Protein AF-A0A6P4Y0E8-F1 (afdb_monomer_lite)

InterPro domains:
  IPR013986 DExx box DNA helicase domain superfamily [G3DSA:1.10.10.160] (132-212)
  IPR027417 P-loop containing nucleoside triphosphate hydrolase [G3DSA:3.40.50.300] (123-265)
  IPR038932 PCNA-interacting partner [PTHR32121] (82-275)
  IPR060205 PCNA-interacting partner, N-terminal domain [PF28331] (128-221)

Organism: Branchiostoma belcheri (NCBI:txid7741)

pLDDT: mean 74.12, std 22.25, range [25.42, 97.75]

Radius of gyration: 28.61 Å; chains: 1; bounding box: 93×63×89 Å

Sequence (319 aa):
MSGNETTNESVVPAPDWSGGRFGVKFKLRSKFTAREQLLSLPRTHDYMAGKNMAGGVLYLENVDPENCSVFVNAVAKQLASHNTQDQHQLHVIGNPVQYASTSVSLSHPVLSLTDVYLGWYRSLGLRRNTRETVLTPDDQLVALQLCMAELNSQKIGSFEAQASDVLEVVSHLTQDKLGCLATTGGHAPRDDYQPIREAYDKFLEHCNVSDIADVFLRVREKFQADPATAERCRNNSRYIVLELPQTQIETEMLKLLVGDKSTTVVTMETSLDMSFSQSVEPADVRLTNQETDLTELLERGRPHSTSGLPGSSATEVSL

Structure (mmCIF, N/CA/C/O backbone):
data_AF-A0A6P4Y0E8-F1
#
_entry.id   AF-A0A6P4Y0E8-F1
#
loop_
_atom_site.group_PDB
_atom_site.id
_atom_site.type_symbol
_atom_site.label_atom_id
_atom_site.label_alt_id
_atom_site.label_comp_id
_atom_site.label_asym_id
_atom_site.label_entity_id
_atom_site.label_seq_id
_atom_site.pdbx_PDB_ins_code
_atom_site.Cartn_x
_atom_site.Cartn_y
_atom_site.Cartn_z
_atom_site.occupancy
_atom_site.B_iso_or_equiv
_atom_site.auth_seq_id
_atom_site.auth_comp_id
_atom_site.auth_asym_id
_atom_site.auth_atom_id
_atom_site.pdbx_PDB_model_num
ATOM 1 N N . MET A 1 1 ? -53.929 41.723 -10.319 1.00 44.09 1 MET A N 1
ATOM 2 C CA . MET A 1 1 ? -52.685 42.517 -10.315 1.00 44.09 1 MET A CA 1
ATOM 3 C C . MET A 1 1 ? -51.704 41.777 -11.200 1.00 44.09 1 MET A C 1
ATOM 5 O O . MET A 1 1 ? -51.374 40.640 -10.903 1.00 44.09 1 MET A O 1
ATOM 9 N N . SER A 1 2 ? -51.419 42.366 -12.358 1.00 36.28 2 SER A N 1
ATOM 10 C CA . SER A 1 2 ? -50.587 41.826 -13.434 1.00 36.28 2 SER A CA 1
ATOM 11 C C . SER A 1 2 ? -49.148 42.275 -13.199 1.00 36.28 2 SER A C 1
ATOM 13 O O . SER A 1 2 ? -48.927 43.477 -13.078 1.00 36.28 2 SER A O 1
ATOM 15 N N . GLY A 1 3 ? -48.201 41.342 -13.131 1.00 39.47 3 GLY A N 1
ATOM 16 C CA . GLY A 1 3 ? -46.769 41.625 -13.041 1.00 39.47 3 GLY A CA 1
ATOM 17 C C . GLY A 1 3 ? -46.045 40.935 -14.189 1.00 39.47 3 GLY A C 1
ATOM 18 O O . GLY A 1 3 ? -45.919 39.717 -14.182 1.00 39.47 3 GLY A O 1
ATOM 19 N N . ASN A 1 4 ? -45.634 41.724 -15.182 1.00 39.12 4 ASN A N 1
ATOM 20 C CA . ASN A 1 4 ? -44.720 41.318 -16.245 1.00 39.12 4 ASN A CA 1
ATOM 21 C C . ASN A 1 4 ? -43.289 41.537 -15.749 1.00 39.12 4 ASN A C 1
ATOM 23 O O . ASN A 1 4 ? -42.948 42.669 -15.410 1.00 39.12 4 ASN A O 1
ATOM 27 N N . GLU A 1 5 ? -42.448 40.508 -15.796 1.00 47.16 5 GLU A N 1
ATOM 28 C CA . GLU A 1 5 ? -40.994 40.665 -15.755 1.00 47.16 5 GLU A CA 1
ATOM 29 C C . GLU A 1 5 ? -40.389 40.063 -17.024 1.00 47.16 5 GLU A C 1
ATOM 31 O O . GLU A 1 5 ? -40.513 38.876 -17.319 1.00 47.16 5 GLU A O 1
ATOM 36 N N . THR A 1 6 ? -39.789 40.948 -17.812 1.00 40.56 6 THR A N 1
ATOM 37 C CA . THR A 1 6 ? -39.012 40.693 -19.024 1.00 40.56 6 THR A CA 1
ATOM 38 C C . THR A 1 6 ? -37.570 40.359 -18.653 1.00 40.56 6 THR A C 1
ATOM 40 O O . THR A 1 6 ? -36.897 41.184 -18.034 1.00 40.56 6 THR A O 1
ATOM 43 N N . THR A 1 7 ? -37.065 39.202 -19.079 1.00 49.12 7 THR A N 1
ATOM 44 C CA . THR A 1 7 ? -35.637 38.861 -19.037 1.00 49.12 7 THR A CA 1
ATOM 45 C C . THR A 1 7 ? -34.989 39.148 -20.394 1.00 49.12 7 THR A C 1
ATOM 47 O O . THR A 1 7 ? -35.439 38.673 -21.432 1.00 49.12 7 THR A O 1
ATOM 50 N N . ASN A 1 8 ? -33.941 39.974 -20.375 1.00 41.62 8 ASN A N 1
ATOM 51 C CA . ASN A 1 8 ? -33.115 40.318 -21.532 1.00 41.62 8 ASN A CA 1
ATOM 52 C C . ASN A 1 8 ? -32.058 39.228 -21.776 1.00 41.62 8 ASN A C 1
ATOM 54 O O . ASN A 1 8 ? -31.254 38.946 -20.889 1.00 41.62 8 ASN A O 1
ATOM 58 N N . GLU A 1 9 ? -32.017 38.679 -22.991 1.00 36.47 9 GLU A N 1
ATOM 59 C CA . GLU A 1 9 ? -30.880 37.916 -23.518 1.00 36.47 9 GLU A CA 1
ATOM 60 C C . GLU A 1 9 ? -29.790 38.881 -24.010 1.00 36.47 9 GLU A C 1
ATOM 62 O O . GLU A 1 9 ? -30.047 39.748 -24.847 1.00 36.47 9 GLU A O 1
ATOM 67 N N . SER A 1 10 ? -28.558 38.726 -23.517 1.00 38.06 10 SER A N 1
ATOM 68 C CA . SER A 1 10 ? -27.369 39.361 -24.088 1.00 38.06 10 SER A CA 1
ATOM 69 C C . SER A 1 10 ? -26.494 38.305 -24.767 1.00 38.06 10 SER A C 1
ATOM 71 O O . SER A 1 10 ? -25.873 37.454 -24.136 1.00 38.06 10 SER A O 1
ATOM 73 N N . VAL A 1 11 ? -26.459 38.363 -26.097 1.00 41.34 11 VAL A N 1
ATOM 74 C CA . VAL A 1 11 ? -25.560 37.573 -26.944 1.00 41.34 11 VAL A CA 1
ATOM 75 C C . VAL A 1 11 ? -24.232 38.323 -27.054 1.00 41.34 11 VAL A C 1
ATOM 77 O O . VAL A 1 11 ? -24.191 39.451 -27.543 1.00 41.34 11 VAL A O 1
ATOM 80 N N . VAL A 1 12 ? -23.144 37.702 -26.599 1.00 40.19 12 VAL A N 1
ATOM 81 C CA . VAL A 1 12 ? -21.772 38.214 -26.746 1.00 40.19 12 VAL A CA 1
ATOM 82 C C . VAL A 1 12 ? -21.134 37.566 -27.984 1.00 40.19 12 VAL A C 1
ATOM 84 O O . VAL A 1 12 ? -21.117 36.337 -28.062 1.00 40.19 12 VAL A O 1
ATOM 87 N N . PRO A 1 13 ? -20.603 38.332 -28.957 1.00 41.62 13 PRO A N 1
ATOM 88 C CA . PRO A 1 13 ? -19.905 37.762 -30.105 1.00 41.62 13 PRO A CA 1
ATOM 89 C C . PRO A 1 13 ? -18.440 37.427 -29.774 1.00 41.62 13 PRO A C 1
ATOM 91 O O . PRO A 1 13 ? -17.785 38.114 -28.990 1.00 41.62 13 PRO A O 1
ATOM 94 N N . ALA A 1 14 ? -17.923 36.366 -30.398 1.00 36.69 14 ALA A N 1
ATOM 95 C CA . ALA A 1 14 ? -16.536 35.919 -30.275 1.00 36.69 14 ALA A CA 1
ATOM 96 C C . ALA A 1 14 ? -15.554 36.839 -31.038 1.00 36.69 14 ALA A C 1
ATOM 98 O O . ALA A 1 14 ? -15.914 37.355 -32.099 1.00 36.69 14 ALA A O 1
ATOM 99 N N . PRO A 1 15 ? -14.311 37.027 -30.551 1.00 35.75 15 PRO A N 1
ATOM 100 C CA . PRO A 1 15 ? -13.316 37.850 -31.230 1.00 35.75 15 PRO A CA 1
ATOM 101 C C . PRO A 1 15 ? -12.586 37.108 -32.363 1.00 35.75 15 PRO A C 1
ATOM 103 O O . PRO A 1 15 ? -12.084 35.996 -32.198 1.00 35.75 15 PRO A O 1
ATOM 106 N N . ASP A 1 16 ? -12.515 37.797 -33.501 1.00 34.94 16 ASP A N 1
ATOM 107 C CA . ASP A 1 16 ? -11.725 37.517 -34.702 1.00 34.94 16 ASP A CA 1
ATOM 108 C C . ASP A 1 16 ? -10.223 37.702 -34.417 1.00 34.94 16 ASP A C 1
ATOM 110 O O . ASP A 1 16 ? -9.793 38.763 -33.961 1.00 34.94 16 ASP A O 1
ATOM 114 N N . TRP A 1 17 ? -9.425 36.667 -34.691 1.00 37.88 17 TRP A N 1
ATOM 115 C CA . TRP A 1 17 ? -7.963 36.722 -34.653 1.00 37.88 17 TRP A CA 1
ATOM 116 C C . TRP A 1 17 ? -7.408 36.515 -36.058 1.00 37.88 17 TRP A C 1
ATOM 118 O O . TRP A 1 17 ? -6.886 35.452 -36.403 1.00 37.88 17 TRP A O 1
ATOM 128 N N . SER A 1 18 ? -7.492 37.561 -36.872 1.00 33.53 18 SER A N 1
ATOM 129 C CA . SER A 1 18 ? -6.775 37.661 -38.134 1.00 33.53 18 SER A CA 1
ATOM 130 C C . SER A 1 18 ? -5.835 38.875 -38.135 1.00 33.53 18 SER A C 1
ATOM 132 O O . SER A 1 18 ? -6.243 40.024 -38.029 1.00 33.53 18 SER A O 1
ATOM 134 N N . GLY A 1 19 ? -4.536 38.601 -38.302 1.00 31.47 19 GLY A N 1
ATOM 135 C CA . GLY A 1 19 ? -3.567 39.565 -38.834 1.00 31.47 19 GLY A CA 1
ATOM 136 C C . GLY A 1 19 ? -2.674 40.290 -37.821 1.00 31.47 19 GLY A C 1
ATOM 137 O O . GLY A 1 19 ? -3.094 41.195 -37.115 1.00 31.47 19 GLY A O 1
ATOM 138 N N . GLY A 1 20 ? -1.374 39.977 -37.852 1.00 30.23 20 GLY A N 1
ATOM 139 C CA . GLY A 1 20 ? -0.361 40.762 -37.145 1.00 30.23 20 GLY A CA 1
ATOM 140 C C . GLY A 1 20 ? 1.065 40.281 -37.391 1.00 30.23 20 GLY A C 1
ATOM 141 O O . GLY A 1 20 ? 1.699 39.727 -36.502 1.00 30.23 20 GLY A O 1
ATOM 142 N N . ARG A 1 21 ? 1.585 40.479 -38.610 1.00 35.56 21 ARG A N 1
ATOM 143 C CA . ARG A 1 21 ? 3.022 40.341 -38.900 1.00 35.56 21 ARG A CA 1
ATOM 144 C C . ARG A 1 21 ? 3.784 41.480 -38.221 1.00 35.56 21 ARG A C 1
ATOM 146 O O . ARG A 1 21 ? 3.634 42.623 -38.635 1.00 35.56 21 ARG A O 1
ATOM 153 N N . PHE A 1 22 ? 4.690 41.157 -37.304 1.00 30.83 22 PHE A N 1
ATOM 154 C CA . PHE A 1 22 ? 5.814 42.027 -36.958 1.00 30.83 22 PHE A CA 1
ATOM 155 C C . PHE A 1 22 ? 7.111 41.228 -37.032 1.00 30.83 22 PHE A C 1
ATOM 157 O O . PHE A 1 22 ? 7.379 40.340 -36.230 1.00 30.83 22 PHE A O 1
ATOM 164 N N . GLY A 1 23 ? 7.896 41.527 -38.066 1.00 28.89 23 GLY A N 1
ATOM 165 C CA . GLY A 1 23 ? 9.258 41.043 -38.207 1.00 28.89 23 GLY A CA 1
ATOM 166 C C . GLY A 1 23 ? 10.211 41.936 -37.426 1.00 28.89 23 GLY A C 1
ATOM 167 O O . GLY A 1 23 ? 10.208 43.152 -37.606 1.00 28.89 23 GLY A O 1
ATOM 168 N N . VAL A 1 24 ? 11.077 41.324 -36.624 1.00 27.92 24 VAL A N 1
ATOM 169 C CA . VAL A 1 24 ? 12.261 41.981 -36.072 1.00 27.92 24 VAL A CA 1
ATOM 170 C C . VAL A 1 24 ? 13.478 41.176 -36.513 1.00 27.92 24 VAL A C 1
ATOM 172 O O . VAL A 1 24 ? 13.648 40.012 -36.162 1.00 27.92 24 VAL A O 1
ATOM 175 N N . LYS A 1 25 ? 14.308 41.797 -37.355 1.00 29.58 25 LYS A N 1
ATOM 176 C CA . LYS A 1 25 ? 15.608 41.276 -37.787 1.00 29.58 25 LYS A CA 1
ATOM 177 C C . LYS A 1 25 ? 16.630 41.555 -36.689 1.00 29.58 25 LYS A C 1
ATOM 179 O O . LYS A 1 25 ? 16.996 42.711 -36.500 1.00 29.58 25 LYS A O 1
ATOM 184 N N . PHE A 1 26 ? 17.168 40.514 -36.062 1.00 25.42 26 PHE A N 1
ATOM 185 C CA . PHE A 1 26 ? 18.427 40.616 -35.326 1.00 25.42 26 PHE A CA 1
ATOM 186 C C . PHE A 1 26 ? 19.570 40.047 -36.164 1.00 25.42 26 PHE A C 1
ATOM 188 O O . PHE A 1 26 ? 19.553 38.902 -36.607 1.00 25.42 26 PHE A O 1
ATOM 195 N N . LYS A 1 27 ? 20.559 40.905 -36.420 1.00 31.47 27 LYS A N 1
ATOM 196 C CA . LYS A 1 27 ? 21.804 40.601 -37.119 1.00 31.47 27 LYS A CA 1
ATOM 197 C C . LYS A 1 27 ? 22.916 40.645 -36.080 1.00 31.47 27 LYS A C 1
ATOM 199 O O . LYS A 1 27 ? 23.360 41.730 -35.723 1.00 31.47 27 LYS A O 1
ATOM 204 N N . LEU A 1 28 ? 23.379 39.486 -35.627 1.00 27.56 28 LEU A N 1
ATOM 205 C CA . LEU A 1 28 ? 24.617 39.373 -34.861 1.00 27.56 28 LEU A CA 1
ATOM 206 C C . LEU A 1 28 ? 25.664 38.662 -35.715 1.00 27.56 28 LEU A C 1
ATOM 208 O O . LEU A 1 28 ? 25.568 37.480 -36.026 1.00 27.56 28 LEU A O 1
ATOM 212 N N . ARG A 1 29 ? 26.663 39.444 -36.132 1.00 28.47 29 ARG A N 1
ATOM 213 C CA . ARG A 1 29 ? 27.971 38.940 -36.539 1.00 28.47 29 ARG A CA 1
ATOM 214 C C . ARG A 1 29 ? 28.797 38.780 -35.267 1.00 28.47 29 ARG A C 1
ATOM 216 O O . ARG A 1 29 ? 29.066 39.776 -34.609 1.00 28.47 29 ARG A O 1
ATOM 223 N N . SER A 1 30 ? 29.288 37.580 -35.007 1.00 27.84 30 SER A N 1
ATOM 224 C CA . SER A 1 30 ? 30.565 37.399 -34.325 1.00 27.84 30 SER A CA 1
ATOM 225 C C . SER A 1 30 ? 31.243 36.174 -34.919 1.00 27.84 30 SER A C 1
ATOM 227 O O . SER A 1 30 ? 30.653 35.102 -35.012 1.00 27.84 30 SER A O 1
ATOM 229 N N . LYS A 1 31 ? 32.457 36.388 -35.423 1.00 34.91 31 LYS A N 1
ATOM 230 C CA . LYS A 1 31 ? 33.362 35.345 -35.890 1.00 34.91 31 LYS A CA 1
ATOM 231 C C . LYS A 1 31 ? 34.110 34.838 -34.662 1.00 34.91 31 LYS A C 1
ATOM 233 O O . LYS A 1 31 ? 34.818 35.629 -34.054 1.00 34.91 31 LYS A O 1
ATOM 238 N N . PHE A 1 32 ? 34.038 33.545 -34.378 1.00 27.64 32 PHE A N 1
ATOM 239 C CA . PHE A 1 32 ? 35.107 32.854 -33.666 1.00 27.64 32 PHE A CA 1
ATOM 240 C C . PHE A 1 32 ? 35.391 31.536 -34.377 1.00 27.64 32 PHE A C 1
ATOM 242 O O . PHE A 1 32 ? 34.598 30.601 -34.379 1.00 27.64 32 PHE A O 1
ATOM 249 N N . THR A 1 33 ? 36.528 31.521 -35.060 1.00 38.62 33 THR A N 1
ATOM 250 C CA . THR A 1 33 ? 37.234 30.327 -35.506 1.00 38.62 33 THR A CA 1
ATOM 251 C C . THR A 1 33 ? 38.023 29.780 -34.326 1.00 38.62 33 THR A C 1
ATOM 253 O O . THR A 1 33 ? 38.948 30.443 -33.865 1.00 38.62 33 THR A O 1
ATOM 256 N N . ALA A 1 34 ? 37.715 28.560 -33.902 1.00 31.34 34 ALA A N 1
ATOM 257 C CA . ALA A 1 34 ? 38.697 27.649 -33.335 1.00 31.34 34 ALA A CA 1
ATOM 258 C C . ALA A 1 34 ? 38.321 26.237 -33.788 1.00 31.34 34 ALA A C 1
ATOM 260 O O . ALA A 1 34 ? 37.190 25.782 -33.643 1.00 31.34 34 ALA A O 1
ATOM 261 N N . ARG A 1 35 ? 39.279 25.627 -34.468 1.00 31.97 35 ARG A N 1
ATOM 262 C CA . ARG A 1 35 ? 39.223 24.352 -35.163 1.00 31.97 35 ARG A CA 1
ATOM 263 C C . ARG A 1 35 ? 39.866 23.304 -34.252 1.00 31.97 35 ARG A C 1
ATOM 265 O O . ARG A 1 35 ? 40.810 23.634 -33.547 1.00 31.97 35 ARG A O 1
ATOM 272 N N . GLU A 1 36 ? 39.380 22.069 -34.367 1.00 36.22 36 GLU A N 1
ATOM 273 C CA . GLU A 1 36 ? 40.060 20.819 -33.985 1.00 36.22 36 GLU A CA 1
ATOM 274 C C . GLU A 1 36 ? 40.354 20.588 -32.493 1.00 36.22 36 GLU A C 1
ATOM 276 O O . GLU A 1 36 ? 41.415 20.933 -31.993 1.00 36.22 36 GLU A O 1
ATOM 281 N N . GLN A 1 37 ? 39.445 19.856 -31.837 1.00 30.64 37 GLN A N 1
ATOM 282 C CA . GLN A 1 37 ? 39.762 18.704 -30.974 1.00 30.64 37 GLN A CA 1
ATOM 283 C C . GLN A 1 37 ? 38.483 17.871 -30.745 1.00 30.64 37 GLN A C 1
ATOM 285 O O . GLN A 1 37 ? 37.888 17.853 -29.676 1.00 30.64 37 GLN A O 1
ATOM 290 N N . LEU A 1 38 ? 38.025 17.191 -31.801 1.00 31.83 38 LEU A N 1
ATOM 291 C CA . LEU A 1 38 ? 37.039 16.108 -31.712 1.00 31.83 38 LEU A CA 1
ATOM 292 C C . LEU A 1 38 ? 37.810 14.783 -31.673 1.00 31.83 38 LEU A C 1
ATOM 294 O O . LEU A 1 38 ? 38.002 14.128 -32.694 1.00 31.83 38 LEU A O 1
ATOM 298 N N . LEU A 1 39 ? 38.289 14.417 -30.485 1.00 32.06 39 LEU A N 1
ATOM 299 C CA . LEU A 1 39 ? 38.676 13.043 -30.179 1.00 32.06 39 LEU A CA 1
ATOM 300 C C . LEU A 1 39 ? 37.461 12.358 -29.546 1.00 32.06 39 LEU A C 1
ATOM 302 O O . LEU A 1 39 ? 37.108 12.629 -28.405 1.00 32.06 39 LEU A O 1
ATOM 306 N N . SER A 1 40 ? 36.793 11.539 -30.363 1.00 39.47 40 SER A N 1
ATOM 307 C CA . SER A 1 40 ? 35.955 10.387 -29.996 1.00 39.47 40 SER A CA 1
ATOM 308 C C . SER A 1 40 ? 35.394 10.362 -28.565 1.00 39.47 40 SER A C 1
ATOM 310 O O . SER A 1 40 ? 35.915 9.656 -27.701 1.00 39.47 40 SER A O 1
ATOM 312 N N . LEU A 1 41 ? 34.276 11.052 -28.335 1.00 31.73 41 LEU A N 1
ATOM 313 C CA . LEU A 1 41 ? 33.389 10.698 -27.227 1.00 31.73 41 LEU A CA 1
ATOM 314 C C . LEU A 1 41 ? 32.583 9.449 -27.630 1.00 31.73 41 LEU A C 1
ATOM 316 O O . LEU A 1 41 ? 32.024 9.429 -28.735 1.00 31.73 41 LEU A O 1
ATOM 320 N N . PRO A 1 42 ? 32.518 8.400 -26.788 1.00 33.62 42 PRO A N 1
ATOM 321 C CA . PRO A 1 42 ? 31.654 7.255 -27.040 1.00 33.62 42 PRO A CA 1
ATOM 322 C C . PRO A 1 42 ? 30.204 7.732 -27.129 1.00 33.62 42 PRO A C 1
ATOM 324 O O . PRO A 1 42 ? 29.728 8.460 -26.257 1.00 33.62 42 PRO A O 1
ATOM 327 N N . ARG A 1 43 ? 29.499 7.341 -28.194 1.00 39.41 43 ARG A N 1
ATOM 328 C CA . ARG A 1 43 ? 28.062 7.597 -28.325 1.00 39.41 43 ARG A CA 1
ATOM 329 C C . ARG A 1 43 ? 27.345 6.900 -27.166 1.00 39.41 43 ARG A C 1
ATOM 331 O O . ARG A 1 43 ? 27.548 5.711 -26.951 1.00 39.41 43 ARG A O 1
ATOM 338 N N . THR A 1 44 ? 26.475 7.623 -26.470 1.00 44.66 44 THR A N 1
ATOM 339 C CA . THR A 1 44 ? 25.659 7.196 -25.313 1.00 44.66 44 THR A CA 1
ATOM 340 C C . THR A 1 44 ? 24.651 6.071 -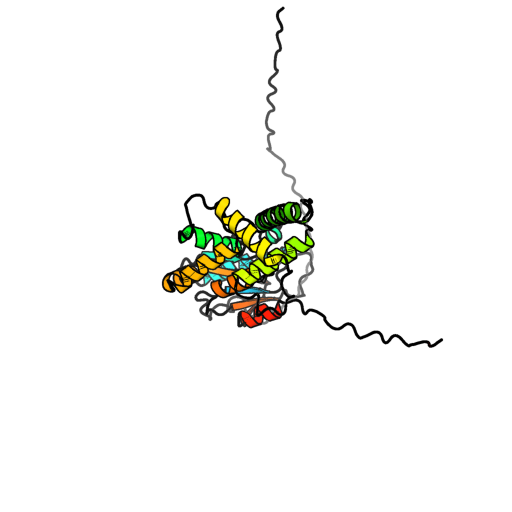25.609 1.00 44.66 44 THR A C 1
ATOM 342 O O . THR A 1 44 ? 23.803 5.760 -24.779 1.00 44.66 44 THR A O 1
ATOM 345 N N . HIS A 1 45 ? 24.732 5.423 -26.773 1.00 43.12 45 HIS A N 1
ATOM 346 C CA . HIS A 1 45 ? 23.708 4.508 -27.272 1.00 43.12 45 HIS A CA 1
ATOM 347 C C . HIS A 1 45 ? 23.837 3.048 -26.803 1.00 43.12 45 HIS A C 1
ATOM 349 O O . HIS A 1 45 ? 22.850 2.324 -26.891 1.00 43.12 45 HIS A O 1
ATOM 355 N N . ASP A 1 46 ? 24.985 2.615 -26.269 1.00 41.12 46 ASP A N 1
ATOM 356 C CA . ASP A 1 46 ? 25.261 1.175 -26.082 1.00 41.12 46 ASP A CA 1
ATOM 357 C C . ASP A 1 46 ? 25.121 0.635 -24.643 1.00 41.12 46 ASP A C 1
ATOM 359 O O . ASP A 1 46 ? 25.250 -0.569 -24.427 1.00 41.12 46 ASP A O 1
ATOM 363 N N . TYR A 1 47 ? 24.811 1.459 -23.636 1.00 48.97 47 TYR A N 1
ATOM 364 C CA . TYR A 1 47 ? 24.927 1.021 -22.230 1.00 48.97 47 TYR A CA 1
ATOM 365 C C . TYR A 1 47 ? 23.802 0.106 -21.706 1.00 48.97 47 TYR A C 1
ATOM 367 O O . TYR A 1 47 ? 23.990 -0.562 -20.690 1.00 48.97 47 TYR A O 1
ATOM 375 N N . MET A 1 48 ? 22.667 -0.000 -22.405 1.00 47.69 48 MET A N 1
ATOM 376 C CA . MET A 1 48 ? 21.590 -0.954 -22.067 1.00 47.69 48 MET A CA 1
ATOM 377 C C . MET A 1 48 ? 21.539 -2.178 -22.993 1.00 47.69 48 MET A C 1
ATOM 379 O O . MET A 1 48 ? 20.776 -3.107 -22.743 1.00 47.69 48 MET A O 1
ATOM 383 N N . ALA A 1 49 ? 22.349 -2.213 -24.055 1.00 42.22 49 ALA A N 1
ATOM 384 C CA . ALA A 1 49 ? 22.122 -3.096 -25.200 1.00 42.22 49 ALA A CA 1
ATOM 385 C C . ALA A 1 49 ? 22.453 -4.588 -24.977 1.00 42.22 49 ALA A C 1
ATOM 387 O O . ALA A 1 49 ? 22.284 -5.385 -25.897 1.00 42.22 49 ALA A O 1
ATOM 388 N N . GLY A 1 50 ? 22.906 -4.992 -23.786 1.00 41.03 50 GLY A N 1
ATOM 389 C CA . GLY A 1 50 ? 23.413 -6.352 -23.548 1.00 41.03 50 GLY A CA 1
ATOM 390 C C . GLY A 1 50 ? 22.793 -7.131 -22.390 1.00 41.03 50 GLY A C 1
ATOM 391 O O . GLY A 1 50 ? 23.068 -8.323 -22.269 1.00 41.03 50 GLY A O 1
ATOM 392 N N . LYS A 1 51 ? 21.978 -6.511 -21.529 1.00 51.00 51 LYS A N 1
ATOM 393 C CA . LYS A 1 51 ? 21.372 -7.211 -20.386 1.00 51.00 51 LYS A CA 1
ATOM 394 C C . LYS A 1 51 ? 19.886 -7.406 -20.639 1.00 51.00 51 LYS A C 1
ATOM 396 O O . LYS A 1 51 ? 19.145 -6.438 -20.770 1.00 51.00 51 LYS A O 1
ATOM 401 N N . ASN A 1 52 ? 19.465 -8.669 -20.718 1.00 48.31 52 ASN A N 1
ATOM 402 C CA . ASN A 1 52 ? 18.059 -9.057 -20.771 1.00 48.31 52 ASN A CA 1
ATOM 403 C C . ASN A 1 52 ? 17.334 -8.472 -19.549 1.00 48.31 52 ASN A C 1
ATOM 405 O O . ASN A 1 52 ? 17.326 -9.071 -18.479 1.00 48.31 52 ASN A O 1
ATOM 409 N N . MET A 1 53 ? 16.698 -7.313 -19.723 1.00 54.66 53 MET A N 1
ATOM 410 C CA . MET A 1 53 ? 15.737 -6.707 -18.792 1.00 54.66 53 MET A CA 1
ATOM 411 C C . MET A 1 53 ? 14.418 -7.500 -18.818 1.00 54.66 53 MET A C 1
ATOM 413 O O . MET A 1 53 ? 13.328 -6.949 -18.991 1.0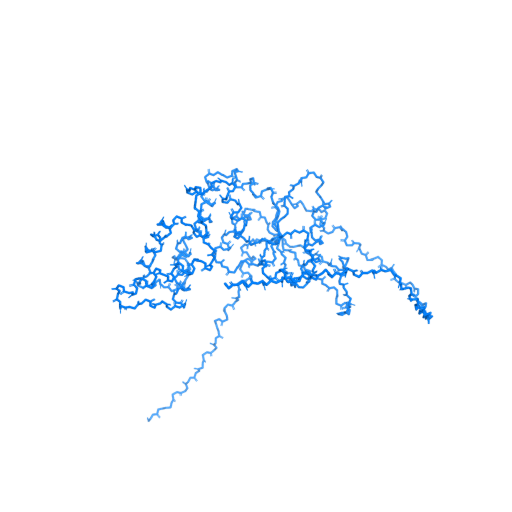0 54.66 53 MET A O 1
ATOM 417 N N . ALA A 1 54 ? 14.512 -8.827 -18.739 1.00 49.84 54 ALA A N 1
ATOM 418 C CA . ALA A 1 54 ? 13.381 -9.734 -18.791 1.00 49.84 54 ALA A CA 1
ATOM 419 C C . ALA A 1 54 ? 12.641 -9.671 -17.446 1.00 49.84 54 ALA A C 1
ATOM 421 O O . ALA A 1 54 ? 12.849 -10.480 -16.550 1.00 49.84 54 ALA A O 1
ATOM 422 N N . GLY A 1 55 ? 11.793 -8.650 -17.300 1.00 54.09 55 GLY A N 1
ATOM 423 C CA . GLY A 1 55 ? 10.805 -8.540 -16.228 1.00 54.09 55 GLY A CA 1
ATOM 424 C C . GLY A 1 55 ? 11.237 -7.803 -14.958 1.00 54.09 55 GLY A C 1
ATOM 425 O O . GLY A 1 55 ? 10.495 -7.891 -13.985 1.00 54.09 55 GLY A O 1
ATOM 426 N N . GLY A 1 56 ? 12.379 -7.110 -14.947 1.00 70.25 56 GLY A N 1
ATOM 427 C CA . GLY A 1 56 ? 12.922 -6.445 -13.753 1.00 70.25 56 GLY A CA 1
ATOM 428 C C . GLY A 1 56 ? 12.195 -5.161 -13.332 1.00 70.25 56 GLY A C 1
ATOM 429 O O . GLY A 1 56 ? 11.522 -4.507 -14.133 1.00 70.25 56 GLY A O 1
ATOM 430 N N . VAL A 1 57 ? 12.362 -4.804 -12.057 1.00 83.38 57 VAL A N 1
ATOM 431 C CA . VAL A 1 57 ? 11.974 -3.502 -11.499 1.00 83.38 57 VAL A CA 1
ATOM 432 C C . VAL A 1 57 ? 13.168 -2.557 -11.610 1.00 83.38 57 VAL A C 1
ATOM 434 O O . VAL A 1 57 ? 14.280 -2.907 -11.212 1.00 83.38 57 VAL A O 1
ATOM 437 N N . LEU A 1 58 ? 12.948 -1.373 -12.178 1.00 88.06 58 LEU A N 1
ATOM 438 C CA . LEU A 1 58 ? 13.937 -0.301 -12.212 1.00 88.06 58 LEU A CA 1
ATOM 439 C C . LEU A 1 58 ? 13.666 0.639 -11.051 1.00 88.06 58 LEU A C 1
ATOM 441 O O . LEU A 1 58 ? 12.571 1.182 -10.968 1.00 88.06 58 LEU A O 1
ATOM 445 N N . TYR A 1 59 ? 14.642 0.850 -10.181 1.00 88.69 59 TYR A N 1
ATOM 446 C CA . TYR A 1 59 ? 14.574 1.894 -9.169 1.00 88.69 59 TYR A CA 1
ATOM 447 C C . TYR A 1 59 ? 15.379 3.097 -9.640 1.00 88.69 59 TYR A C 1
ATOM 449 O O . TYR A 1 59 ? 16.528 2.951 -10.054 1.00 88.69 59 TYR A O 1
ATOM 457 N N . LEU A 1 60 ? 14.768 4.272 -9.601 1.00 86.25 60 LEU A N 1
ATOM 458 C CA . LEU A 1 60 ? 15.397 5.512 -10.012 1.00 86.25 60 LEU A CA 1
ATOM 459 C C . LEU A 1 60 ? 15.901 6.256 -8.778 1.00 86.25 60 LEU A C 1
ATOM 461 O O . LEU A 1 60 ? 15.115 6.688 -7.941 1.00 86.25 60 LEU A O 1
ATOM 465 N N . GLU A 1 61 ? 17.214 6.408 -8.665 1.00 84.00 61 GLU A N 1
ATOM 466 C CA . GLU A 1 61 ? 17.827 7.046 -7.503 1.00 84.00 61 GLU A CA 1
ATOM 467 C C . GLU A 1 61 ? 18.048 8.547 -7.742 1.00 84.00 61 GLU A C 1
ATOM 469 O O . GLU A 1 61 ? 18.483 8.952 -8.822 1.00 84.00 61 GLU A O 1
ATOM 474 N N . ASN A 1 62 ? 17.792 9.371 -6.716 1.00 77.38 62 ASN A N 1
ATOM 475 C CA . ASN A 1 62 ? 17.997 10.828 -6.728 1.00 77.38 62 ASN A CA 1
ATOM 476 C C . ASN A 1 62 ? 17.223 11.568 -7.832 1.00 77.38 62 ASN A C 1
ATOM 478 O O . ASN A 1 62 ? 17.727 12.516 -8.437 1.00 77.38 62 ASN A O 1
ATOM 482 N N . VAL A 1 63 ? 15.989 11.139 -8.102 1.00 77.62 63 VAL A N 1
ATOM 483 C CA . VAL A 1 63 ? 15.139 11.814 -9.081 1.00 77.62 63 VAL A CA 1
ATOM 484 C C . VAL A 1 63 ? 14.624 13.124 -8.503 1.00 77.62 63 VAL A C 1
ATOM 486 O O . VAL A 1 63 ? 13.819 13.143 -7.577 1.00 77.62 63 VAL A O 1
ATOM 489 N N . ASP A 1 64 ? 15.064 14.228 -9.094 1.00 80.69 64 ASP A N 1
ATOM 490 C CA . ASP A 1 64 ? 14.447 15.529 -8.882 1.00 80.69 64 ASP A CA 1
ATOM 491 C C . ASP A 1 64 ? 13.031 15.526 -9.491 1.00 80.69 64 ASP A C 1
ATOM 493 O O . ASP A 1 64 ? 12.895 15.249 -10.693 1.00 80.69 64 ASP A O 1
ATOM 497 N N . PRO A 1 65 ? 11.971 15.827 -8.713 1.00 78.19 65 PRO A N 1
ATOM 498 C CA . PRO A 1 65 ? 10.610 15.900 -9.224 1.00 78.19 65 PRO A CA 1
ATOM 499 C C . PRO A 1 65 ? 10.486 16.772 -10.472 1.00 78.19 65 PRO A C 1
ATOM 501 O O . PRO A 1 65 ? 9.805 16.369 -11.411 1.00 78.19 65 PRO A O 1
ATOM 504 N N . GLU A 1 66 ? 11.193 17.903 -10.545 1.00 77.75 66 GLU A N 1
ATOM 505 C CA . GLU A 1 66 ? 11.102 18.829 -11.683 1.00 77.75 66 GLU A CA 1
ATOM 506 C C . GLU A 1 66 ? 11.606 18.205 -12.995 1.00 77.75 66 GLU A C 1
ATOM 508 O O . GLU A 1 66 ? 11.067 18.470 -14.072 1.00 77.75 66 GLU A O 1
ATOM 513 N N . ASN A 1 67 ? 12.591 17.310 -12.897 1.00 77.19 67 ASN A N 1
ATOM 514 C CA . ASN A 1 67 ? 13.260 16.670 -14.030 1.00 77.19 67 ASN A CA 1
ATOM 515 C C . ASN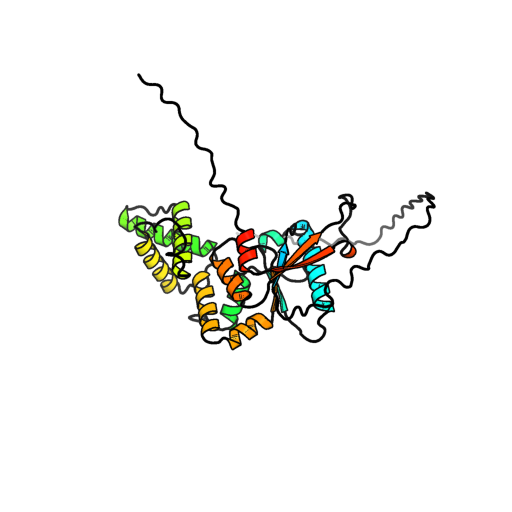 A 1 67 ? 12.832 15.207 -14.255 1.00 77.19 67 ASN A C 1
ATOM 517 O O . ASN A 1 67 ? 13.214 14.588 -15.254 1.00 77.19 67 ASN A O 1
ATOM 521 N N . CYS A 1 68 ? 11.991 14.660 -13.372 1.00 80.81 68 CYS A N 1
ATOM 522 C CA . CYS A 1 68 ? 11.519 13.274 -13.404 1.00 80.81 68 CYS A CA 1
ATOM 523 C C . CYS A 1 68 ? 10.917 12.884 -14.761 1.00 80.81 68 CYS A C 1
ATOM 525 O O . CYS A 1 68 ? 11.166 11.800 -15.286 1.00 80.81 68 CYS A O 1
ATOM 527 N N . SER A 1 69 ? 10.171 13.796 -15.380 1.00 80.94 69 SER A N 1
ATOM 528 C CA . SER A 1 69 ? 9.501 13.555 -16.658 1.00 80.94 69 SER A CA 1
ATOM 529 C C . SER A 1 69 ? 10.454 13.250 -17.815 1.00 80.94 69 SER A C 1
ATOM 531 O O . SER A 1 69 ? 10.226 12.305 -18.575 1.00 80.94 69 SER A O 1
ATOM 533 N N . VAL A 1 70 ? 11.538 14.019 -17.941 1.00 80.56 70 VAL A N 1
ATOM 534 C CA . VAL A 1 70 ? 12.577 13.824 -18.961 1.00 80.56 70 VAL A CA 1
ATOM 535 C C . VAL A 1 70 ? 13.219 12.460 -18.763 1.00 80.56 70 VAL A C 1
ATOM 537 O O . VAL A 1 70 ? 13.391 11.699 -19.716 1.00 80.56 70 VAL A O 1
ATOM 540 N N . PHE A 1 71 ? 13.492 12.128 -17.505 1.00 79.62 71 PHE A N 1
ATOM 541 C CA . PHE A 1 71 ? 14.164 10.906 -17.119 1.00 79.62 71 PHE A CA 1
ATOM 542 C C . PHE A 1 71 ? 13.316 9.657 -17.370 1.00 79.62 71 PHE A C 1
ATOM 544 O O . PHE A 1 71 ? 13.736 8.752 -18.092 1.00 79.62 71 PHE A O 1
ATOM 551 N N . VAL A 1 72 ? 12.080 9.636 -16.870 1.00 83.62 72 VAL A N 1
ATOM 552 C CA . VAL A 1 72 ? 11.138 8.534 -17.095 1.00 83.62 72 VAL A CA 1
ATOM 553 C C . VAL A 1 72 ? 10.888 8.337 -18.586 1.00 83.62 72 VAL A C 1
ATOM 555 O O . VAL A 1 72 ? 10.878 7.202 -19.055 1.00 83.62 72 VAL A O 1
ATOM 558 N N . ASN A 1 73 ? 10.745 9.417 -19.360 1.00 83.25 73 ASN A N 1
ATOM 559 C CA . ASN A 1 73 ? 10.557 9.318 -20.806 1.00 83.25 73 ASN A CA 1
ATOM 560 C C . ASN A 1 73 ? 11.807 8.780 -21.524 1.00 83.25 73 ASN A C 1
ATOM 562 O O . ASN A 1 73 ? 11.667 7.994 -22.462 1.00 83.25 73 ASN A O 1
ATOM 566 N N . ALA A 1 74 ? 13.016 9.157 -21.094 1.00 81.50 74 ALA A N 1
ATOM 567 C CA . ALA A 1 74 ? 14.262 8.623 -21.642 1.00 81.50 74 ALA A CA 1
ATOM 568 C C . ALA A 1 74 ? 14.394 7.117 -21.364 1.00 81.50 74 ALA A C 1
ATOM 570 O O . ALA A 1 74 ? 14.601 6.337 -22.298 1.00 81.50 74 ALA A O 1
ATOM 571 N N . VAL A 1 75 ? 14.171 6.700 -20.112 1.00 81.38 75 VAL A N 1
ATOM 572 C CA . VAL A 1 75 ? 14.190 5.289 -19.701 1.00 81.38 75 VAL A CA 1
ATOM 573 C C . VAL A 1 75 ? 13.106 4.497 -20.437 1.00 81.38 75 VAL A C 1
ATOM 575 O O . VAL A 1 75 ? 13.394 3.454 -21.021 1.00 81.38 75 VAL A O 1
ATOM 578 N N . ALA A 1 76 ? 11.873 5.008 -20.501 1.00 81.75 76 ALA A N 1
ATOM 579 C CA . ALA A 1 76 ? 10.768 4.368 -21.213 1.00 81.75 76 ALA A CA 1
ATOM 580 C C . ALA A 1 76 ? 11.066 4.201 -22.711 1.00 81.75 76 ALA A C 1
ATOM 582 O O . ALA A 1 76 ? 10.836 3.132 -23.277 1.00 81.75 76 ALA A O 1
ATOM 583 N N . LYS A 1 77 ? 11.627 5.230 -23.360 1.00 81.00 77 LYS A N 1
ATOM 584 C CA . LYS A 1 77 ? 12.011 5.180 -24.777 1.00 81.00 77 LYS A CA 1
ATOM 585 C C . LYS A 1 77 ? 13.113 4.153 -25.023 1.00 81.00 77 LYS A C 1
ATOM 587 O O . LYS A 1 77 ? 13.054 3.421 -26.011 1.00 81.00 77 LYS A O 1
ATOM 592 N N . GLN A 1 78 ? 14.085 4.063 -24.118 1.00 77.06 78 GLN A N 1
ATOM 593 C CA . GLN A 1 78 ? 15.142 3.063 -24.200 1.00 77.06 78 GLN A CA 1
ATOM 594 C C . GLN A 1 78 ? 14.577 1.646 -24.029 1.00 77.06 78 GLN A C 1
ATOM 596 O O . GLN A 1 78 ? 14.836 0.784 -24.869 1.00 77.06 78 GLN A O 1
ATOM 601 N N . LEU A 1 79 ? 13.713 1.427 -23.033 1.00 76.06 79 LEU A N 1
ATOM 602 C CA . LEU A 1 79 ? 13.017 0.153 -22.822 1.00 76.06 79 LEU A CA 1
ATOM 603 C C . LEU A 1 79 ? 12.153 -0.265 -24.021 1.00 76.06 79 LEU A C 1
ATOM 605 O O . LEU A 1 79 ? 12.096 -1.455 -24.336 1.00 76.06 79 LEU A O 1
ATOM 609 N N . ALA A 1 80 ? 11.510 0.693 -24.696 1.00 75.31 80 ALA A N 1
ATOM 610 C CA . ALA A 1 80 ? 10.704 0.445 -25.891 1.00 75.31 80 ALA A CA 1
ATOM 611 C C . ALA A 1 80 ? 11.565 0.080 -27.112 1.00 75.31 80 ALA A C 1
ATOM 613 O O . ALA A 1 80 ? 11.201 -0.804 -27.884 1.00 75.31 80 ALA A O 1
ATOM 614 N N . SER A 1 81 ? 12.729 0.719 -27.281 1.00 71.69 81 SER A N 1
ATOM 615 C CA . SER A 1 81 ? 13.622 0.463 -28.422 1.00 71.69 81 SER A CA 1
ATOM 616 C C . SER A 1 81 ? 14.232 -0.943 -28.436 1.00 71.69 81 SER A C 1
ATOM 618 O O . SER A 1 81 ? 14.540 -1.465 -29.505 1.00 71.69 81 SER A O 1
ATOM 620 N N . HIS A 1 82 ? 14.360 -1.578 -27.268 1.00 65.06 82 HIS A N 1
ATOM 621 C CA . HIS A 1 82 ? 14.943 -2.912 -27.122 1.00 65.06 82 HIS A CA 1
ATOM 622 C C . HIS A 1 82 ? 13.932 -4.061 -27.220 1.00 65.06 82 HIS A C 1
ATOM 624 O O . HIS A 1 82 ? 14.345 -5.217 -27.184 1.00 65.06 82 HIS A O 1
ATOM 630 N N . ASN A 1 83 ? 12.627 -3.784 -27.338 1.00 60.03 83 ASN A N 1
ATOM 631 C CA . ASN A 1 83 ? 11.616 -4.835 -27.267 1.00 60.03 83 ASN A CA 1
ATOM 632 C C . ASN A 1 83 ? 10.512 -4.663 -28.317 1.00 60.03 83 ASN A C 1
ATOM 634 O O . ASN A 1 83 ? 9.450 -4.108 -28.050 1.00 60.03 83 ASN A O 1
ATOM 638 N N . THR A 1 84 ? 10.770 -5.146 -29.531 1.00 52.66 84 THR A N 1
ATOM 639 C CA . THR A 1 84 ? 9.829 -5.073 -30.659 1.00 52.66 84 THR A CA 1
ATOM 640 C C . THR A 1 84 ? 8.815 -6.221 -30.697 1.00 52.66 84 THR A C 1
ATOM 642 O O . THR A 1 84 ? 7.893 -6.159 -31.509 1.00 52.66 84 THR A O 1
ATOM 645 N N . GLN A 1 85 ? 8.949 -7.248 -29.842 1.00 54.22 85 GLN A N 1
ATOM 646 C CA . GLN A 1 85 ? 8.080 -8.436 -29.863 1.00 54.22 85 GLN A CA 1
ATOM 647 C C . GLN A 1 85 ? 7.136 -8.593 -28.661 1.00 54.22 85 GLN A C 1
ATOM 649 O O . GLN A 1 85 ? 6.049 -9.126 -28.867 1.00 54.22 85 GLN A O 1
ATOM 654 N N . ASP A 1 86 ? 7.456 -8.068 -27.470 1.00 57.06 86 ASP A N 1
ATOM 655 C CA . ASP A 1 86 ? 6.580 -8.197 -26.293 1.00 57.06 86 ASP A CA 1
ATOM 656 C C . ASP A 1 86 ? 6.007 -6.849 -25.830 1.00 57.06 86 ASP A C 1
ATOM 658 O O . ASP A 1 86 ? 6.724 -5.972 -25.334 1.00 57.06 86 ASP A O 1
ATOM 662 N N . GLN A 1 87 ? 4.682 -6.706 -25.948 1.00 61.81 87 GLN A N 1
ATOM 663 C CA . GLN A 1 87 ? 3.897 -5.589 -25.409 1.00 61.81 87 GLN A CA 1
ATOM 664 C C . GLN A 1 87 ? 3.758 -5.696 -23.879 1.00 61.81 87 GLN A C 1
ATOM 666 O O . GLN A 1 87 ? 2.660 -5.867 -23.354 1.00 61.81 87 GLN A O 1
ATOM 671 N N . HIS A 1 88 ? 4.863 -5.617 -23.139 1.00 72.50 88 HIS A N 1
ATOM 672 C CA . HIS A 1 88 ? 4.774 -5.468 -21.686 1.00 72.50 88 HIS A CA 1
ATOM 673 C C . HIS A 1 88 ? 4.248 -4.078 -21.333 1.00 72.50 88 HIS A C 1
ATOM 675 O O . HIS A 1 88 ? 4.716 -3.072 -21.873 1.00 72.50 88 HIS A O 1
ATOM 681 N N . GLN A 1 89 ? 3.305 -4.014 -20.395 1.00 82.12 89 GLN A N 1
ATOM 682 C CA . GLN A 1 89 ? 2.790 -2.745 -19.902 1.00 82.12 89 GLN A CA 1
ATOM 683 C C . GLN A 1 89 ? 3.831 -2.098 -18.979 1.00 82.12 89 GLN A C 1
ATOM 685 O O . GLN A 1 89 ? 4.245 -2.691 -17.985 1.00 82.12 89 GLN A O 1
ATOM 690 N N . LEU A 1 90 ? 4.280 -0.887 -19.306 1.00 86.12 90 LEU A N 1
ATOM 691 C CA . LEU A 1 90 ? 5.164 -0.119 -18.435 1.00 86.12 90 LEU A CA 1
ATOM 692 C C . LEU A 1 90 ? 4.327 0.652 -17.410 1.00 86.12 90 LEU A C 1
ATOM 694 O O . LEU A 1 90 ? 3.427 1.406 -17.780 1.00 86.12 90 LEU A O 1
ATOM 698 N N . HIS A 1 91 ? 4.641 0.480 -16.131 1.00 89.62 91 HIS A N 1
ATOM 699 C CA . HIS A 1 91 ? 4.038 1.216 -15.028 1.00 89.62 91 HIS A CA 1
ATOM 700 C C . HIS A 1 91 ? 5.107 2.028 -14.307 1.00 89.62 91 HIS A C 1
ATOM 702 O O . HIS A 1 91 ? 6.188 1.523 -14.003 1.00 89.62 91 HIS A O 1
ATOM 708 N N . VAL A 1 92 ? 4.783 3.281 -14.010 1.00 91.50 92 VAL A N 1
ATOM 709 C CA . VAL A 1 92 ? 5.620 4.162 -13.198 1.00 91.50 92 VAL A CA 1
ATOM 710 C C . VAL A 1 92 ? 5.002 4.203 -11.808 1.00 91.50 92 VAL A C 1
ATOM 712 O O . VAL A 1 92 ? 3.822 4.514 -11.680 1.00 91.50 92 VAL A O 1
ATOM 715 N N . ILE A 1 93 ? 5.772 3.838 -10.791 1.00 92.69 93 ILE A N 1
ATOM 716 C CA . ILE A 1 93 ? 5.357 3.759 -9.396 1.00 92.69 93 ILE A CA 1
ATOM 717 C C . ILE A 1 93 ? 5.995 4.909 -8.616 1.00 92.69 93 ILE A C 1
ATOM 719 O O . ILE A 1 93 ? 7.215 5.048 -8.614 1.00 92.69 93 ILE A O 1
ATOM 723 N N . GLY A 1 94 ? 5.181 5.707 -7.933 1.00 90.69 94 GLY A N 1
ATOM 724 C CA . GLY A 1 94 ? 5.620 6.814 -7.078 1.00 90.69 94 GLY A CA 1
ATOM 725 C C . GLY A 1 94 ? 4.425 7.549 -6.475 1.00 90.69 94 GLY A C 1
ATOM 726 O O . GLY A 1 94 ? 3.286 7.140 -6.701 1.00 90.69 94 GLY A O 1
ATOM 727 N N . ASN A 1 95 ? 4.656 8.633 -5.730 1.00 87.56 95 ASN A N 1
ATOM 728 C CA . ASN A 1 95 ? 3.572 9.461 -5.200 1.00 87.56 95 ASN A CA 1
ATOM 729 C C . ASN A 1 95 ? 2.924 10.332 -6.301 1.00 87.56 95 ASN A C 1
ATOM 731 O O . ASN A 1 95 ? 3.523 11.323 -6.729 1.00 87.56 95 ASN A O 1
ATOM 735 N N . PRO A 1 96 ? 1.679 10.056 -6.739 1.00 83.69 96 PRO A N 1
ATOM 736 C CA . PRO A 1 96 ? 1.070 10.798 -7.840 1.00 83.69 96 PRO A CA 1
ATOM 737 C C . PRO A 1 96 ? 0.905 12.291 -7.538 1.00 83.69 96 PRO A C 1
ATOM 739 O O . PRO A 1 96 ? 0.977 13.101 -8.454 1.00 83.69 96 PRO A O 1
ATOM 742 N N . VAL A 1 97 ? 0.723 12.674 -6.268 1.00 83.81 97 VAL A N 1
ATOM 743 C CA . VAL A 1 97 ? 0.558 14.079 -5.855 1.00 83.81 97 VAL A CA 1
ATOM 744 C C . VAL A 1 97 ? 1.854 14.861 -6.063 1.00 83.81 97 VAL A C 1
ATOM 746 O O . VAL A 1 97 ? 1.824 15.989 -6.554 1.00 83.81 97 VAL A O 1
ATOM 749 N N . GLN A 1 98 ? 2.994 14.244 -5.749 1.00 81.38 98 GLN A N 1
ATOM 750 C CA . GLN A 1 98 ? 4.311 14.859 -5.903 1.00 81.38 98 GLN A CA 1
ATOM 751 C C . GLN A 1 98 ? 4.656 15.098 -7.379 1.00 81.38 98 GLN A C 1
ATOM 753 O O . GLN A 1 98 ? 5.176 16.157 -7.727 1.00 81.38 98 GLN A O 1
ATOM 758 N N . TYR A 1 99 ? 4.294 14.161 -8.260 1.00 78.69 99 TYR A N 1
ATOM 759 C CA . TYR A 1 99 ? 4.577 14.254 -9.698 1.00 78.69 99 TYR A CA 1
ATOM 760 C C . TYR A 1 99 ? 3.433 14.860 -10.528 1.00 78.69 99 TYR A C 1
ATOM 762 O O . TYR A 1 99 ? 3.605 15.096 -11.719 1.00 78.69 99 TYR A O 1
ATOM 770 N N . ALA A 1 100 ? 2.274 15.174 -9.938 1.00 73.56 100 ALA A N 1
ATOM 771 C CA . ALA A 1 100 ? 1.175 15.837 -10.649 1.00 73.56 100 ALA A CA 1
ATOM 772 C C . ALA A 1 100 ? 1.503 17.290 -11.034 1.00 73.56 100 ALA A C 1
ATOM 774 O O . ALA A 1 100 ? 0.938 17.819 -11.989 1.00 73.56 100 ALA A O 1
ATOM 775 N N . SER A 1 101 ? 2.409 17.938 -10.293 1.00 65.38 101 SER A N 1
ATOM 776 C CA . SER A 1 101 ? 2.752 19.356 -10.476 1.00 65.38 101 SER A CA 1
ATOM 777 C C . SER A 1 101 ? 3.825 19.595 -11.542 1.00 65.38 101 SER A C 1
ATOM 779 O O . SER A 1 101 ? 4.116 20.745 -11.873 1.00 65.38 101 SER A O 1
ATOM 781 N N . THR A 1 102 ? 4.427 18.539 -12.095 1.00 61.16 102 THR A N 1
ATOM 782 C CA . THR A 1 102 ? 5.453 18.691 -13.127 1.00 61.16 102 THR A CA 1
ATOM 783 C C . THR A 1 102 ? 4.810 19.175 -14.422 1.00 61.16 102 THR A C 1
ATOM 785 O O . THR A 1 102 ? 3.895 18.544 -14.944 1.00 61.16 102 THR A O 1
ATOM 788 N N . SER A 1 103 ? 5.307 20.285 -14.968 1.00 48.62 103 SER A N 1
ATOM 789 C CA . SER A 1 103 ? 4.791 20.946 -16.180 1.00 48.62 103 SER A CA 1
ATOM 790 C C . SER A 1 103 ? 4.901 20.108 -17.463 1.00 48.62 103 SER A C 1
ATOM 792 O O . SER A 1 103 ? 4.417 20.514 -18.522 1.00 48.62 103 SER A O 1
ATOM 794 N N . VAL A 1 104 ? 5.524 18.933 -17.383 1.00 56.97 104 VAL A N 1
ATOM 795 C CA . VAL A 1 104 ? 5.797 18.043 -18.505 1.00 56.97 104 VAL A CA 1
ATOM 796 C C . VAL A 1 104 ? 4.947 16.784 -18.367 1.00 56.97 104 VAL A C 1
ATOM 798 O O . VAL A 1 104 ? 5.065 16.037 -17.398 1.00 56.97 104 VAL A O 1
ATOM 801 N N . SER A 1 105 ? 4.111 16.525 -19.375 1.00 62.78 105 SER A N 1
ATOM 802 C CA . SER A 1 105 ? 3.309 15.303 -19.458 1.00 62.78 105 SER A CA 1
ATOM 803 C C . SER A 1 105 ? 4.222 14.078 -19.488 1.00 62.78 105 SER A C 1
ATOM 805 O O . SER A 1 105 ? 4.965 13.862 -20.450 1.00 62.78 105 SER A O 1
ATOM 807 N N . LEU A 1 106 ? 4.132 13.239 -18.460 1.00 67.19 106 LEU A N 1
ATOM 808 C CA . LEU A 1 106 ? 4.668 11.887 -18.521 1.00 67.19 106 LEU A CA 1
ATOM 809 C C . LEU A 1 106 ? 3.937 11.104 -19.616 1.00 67.19 106 LEU A C 1
ATOM 811 O O . LEU A 1 106 ? 2.730 11.249 -19.808 1.00 67.19 106 LEU A O 1
ATOM 815 N N . SER A 1 107 ? 4.672 10.263 -20.341 1.00 73.19 107 SER A N 1
ATOM 816 C CA . SER A 1 107 ? 4.079 9.347 -21.326 1.00 73.19 107 SER A CA 1
ATOM 817 C C . SER A 1 107 ? 3.227 8.247 -20.680 1.00 73.19 107 SER A C 1
ATOM 819 O O . SER A 1 107 ? 2.417 7.621 -21.361 1.00 73.19 107 SER A O 1
ATOM 821 N N . HIS A 1 108 ? 3.405 8.020 -19.375 1.00 78.19 108 HIS A N 1
ATOM 822 C CA . HIS A 1 108 ? 2.727 6.996 -18.587 1.00 78.19 108 HIS A CA 1
ATOM 823 C C . HIS A 1 108 ? 2.232 7.607 -17.267 1.00 78.19 108 HIS A C 1
ATOM 825 O O . HIS A 1 108 ? 2.961 8.399 -16.667 1.00 78.19 108 HIS A O 1
ATOM 831 N N . PRO A 1 109 ? 1.025 7.256 -16.790 1.00 86.12 109 PRO A N 1
ATOM 832 C CA . PRO A 1 109 ? 0.540 7.736 -15.502 1.00 86.12 109 PRO A CA 1
ATOM 833 C C . PRO A 1 109 ? 1.402 7.187 -14.358 1.00 86.12 109 PRO A C 1
ATOM 835 O O . PRO A 1 109 ? 1.770 6.009 -14.366 1.00 86.12 109 PRO A O 1
ATOM 838 N N . VAL A 1 110 ? 1.689 8.037 -13.370 1.00 89.19 110 VAL A N 1
ATOM 839 C CA . VAL A 1 110 ? 2.291 7.610 -12.100 1.00 89.19 110 VAL A CA 1
ATOM 840 C C . VAL A 1 110 ? 1.203 6.967 -11.250 1.00 89.19 110 VAL A C 1
ATOM 842 O O . VAL A 1 110 ? 0.149 7.561 -11.029 1.00 89.19 110 VAL A O 1
ATOM 845 N N . LEU A 1 111 ? 1.458 5.745 -10.802 1.00 92.12 111 LEU A N 1
ATOM 846 C CA . LEU A 1 111 ? 0.580 4.955 -9.951 1.00 92.12 111 LEU A CA 1
ATOM 847 C C . LEU A 1 111 ? 1.215 4.819 -8.569 1.00 92.12 111 LEU A C 1
ATOM 849 O O . LEU A 1 111 ? 2.425 4.647 -8.455 1.00 92.12 111 LEU A O 1
ATOM 853 N N . SER A 1 112 ? 0.413 4.819 -7.513 1.00 92.75 112 SER A N 1
ATOM 854 C CA . SER A 1 112 ? 0.899 4.345 -6.216 1.00 92.75 112 SER A CA 1
ATOM 855 C C . SER A 1 112 ? 1.009 2.812 -6.211 1.00 92.75 112 SER A C 1
ATOM 857 O O . SER A 1 112 ? 0.378 2.122 -7.021 1.00 92.75 112 SER A O 1
ATOM 859 N N . LEU A 1 113 ? 1.768 2.241 -5.266 1.00 93.19 113 LEU A N 1
ATOM 860 C CA . LEU A 1 113 ? 1.742 0.787 -5.031 1.00 93.19 113 LEU A CA 1
ATOM 861 C C . LEU A 1 113 ? 0.315 0.307 -4.732 1.00 93.19 113 LEU A C 1
ATOM 863 O O . LEU A 1 113 ? -0.121 -0.721 -5.253 1.00 93.19 113 LEU A O 1
ATOM 867 N N . THR A 1 114 ? -0.440 1.099 -3.973 1.00 93.81 114 THR A N 1
ATOM 868 C CA . THR A 1 114 ? -1.853 0.850 -3.685 1.00 93.81 114 THR A CA 1
ATOM 869 C C . THR A 1 114 ? -2.687 0.728 -4.960 1.00 93.81 114 THR A C 1
ATOM 871 O O . THR A 1 114 ? -3.482 -0.203 -5.070 1.00 93.81 114 THR A O 1
ATOM 874 N N . ASP A 1 115 ? -2.479 1.588 -5.960 1.00 93.69 115 ASP A N 1
ATOM 875 C CA . ASP A 1 115 ? -3.214 1.526 -7.232 1.00 93.69 115 ASP A CA 1
ATOM 876 C C . ASP A 1 115 ? -2.932 0.234 -8.005 1.00 93.69 115 ASP A C 1
ATOM 878 O O . ASP A 1 115 ? -3.854 -0.379 -8.553 1.00 93.69 115 ASP A O 1
ATOM 882 N N . VAL A 1 116 ? -1.673 -0.220 -8.014 1.00 93.50 116 VAL A N 1
ATOM 883 C CA . VAL A 1 116 ? -1.280 -1.490 -8.646 1.00 93.50 116 VAL A CA 1
ATOM 884 C C . VAL A 1 116 ? -2.004 -2.659 -7.974 1.00 93.50 116 VAL A C 1
ATOM 886 O O . VAL A 1 116 ? -2.643 -3.473 -8.650 1.00 93.50 116 VAL A O 1
ATOM 889 N N . TYR A 1 117 ? -1.977 -2.711 -6.642 1.00 95.06 117 TYR A N 1
ATOM 890 C CA . TYR A 1 117 ? -2.630 -3.770 -5.873 1.00 95.06 117 TYR A CA 1
ATOM 891 C C . TYR A 1 117 ? -4.153 -3.719 -5.969 1.00 95.06 117 TYR A C 1
ATOM 893 O O . TYR A 1 117 ? -4.785 -4.766 -6.089 1.00 95.06 117 TYR A O 1
ATOM 901 N N . LEU A 1 118 ? -4.758 -2.532 -6.008 1.00 94.88 118 LEU A N 1
ATOM 902 C CA . LEU A 1 118 ? -6.184 -2.365 -6.286 1.00 94.88 118 LEU A CA 1
ATOM 903 C C . LEU A 1 118 ? -6.550 -2.864 -7.689 1.00 94.88 118 LEU A C 1
ATOM 905 O O . LEU A 1 118 ? -7.603 -3.482 -7.870 1.00 94.88 118 LEU A O 1
ATOM 909 N N . GLY A 1 119 ? -5.688 -2.630 -8.681 1.00 93.50 119 GLY A N 1
ATOM 910 C CA . GLY A 1 119 ? -5.843 -3.160 -10.033 1.00 93.50 119 GLY A CA 1
ATOM 911 C C . GLY A 1 119 ? -5.870 -4.689 -10.051 1.00 93.50 119 GLY A C 1
ATOM 912 O O . GLY A 1 119 ? -6.781 -5.297 -10.626 1.00 93.50 119 GLY A O 1
ATOM 913 N N . TRP A 1 120 ? -4.927 -5.330 -9.361 1.00 94.44 120 TRP A N 1
ATOM 914 C CA . TRP A 1 120 ? -4.907 -6.786 -9.200 1.00 94.44 120 TRP A CA 1
ATOM 915 C C . TRP A 1 120 ? -6.106 -7.301 -8.411 1.00 94.44 120 TRP A C 1
ATOM 917 O O . TRP A 1 120 ? -6.796 -8.206 -8.869 1.00 94.44 120 TRP A O 1
ATOM 927 N N . TYR A 1 121 ? -6.426 -6.675 -7.283 1.00 95.50 121 TYR A N 1
ATOM 928 C CA . TYR A 1 121 ? -7.569 -7.026 -6.445 1.00 95.50 121 TYR A CA 1
ATOM 929 C C . TYR A 1 121 ? -8.880 -7.067 -7.236 1.00 95.50 121 TYR A C 1
ATOM 931 O O . TYR A 1 121 ? -9.663 -8.016 -7.139 1.00 95.50 121 TYR A O 1
ATOM 939 N N . ARG A 1 122 ? -9.099 -6.051 -8.079 1.00 93.75 122 ARG A N 1
ATOM 940 C CA . ARG A 1 122 ? -10.292 -5.937 -8.924 1.00 93.75 122 ARG A CA 1
ATOM 941 C C . ARG A 1 122 ? -10.278 -6.920 -10.093 1.00 93.75 122 ARG A C 1
ATOM 943 O O . ARG A 1 122 ? -11.303 -7.555 -10.333 1.00 93.75 122 ARG A O 1
ATOM 950 N N . SER A 1 123 ? -9.158 -7.045 -10.808 1.00 92.94 123 SER A N 1
ATOM 951 C CA . SER A 1 123 ? -9.047 -7.903 -12.003 1.00 92.94 123 SER A CA 1
ATOM 952 C C . SER A 1 123 ? -9.062 -9.397 -11.679 1.00 92.94 123 SER A C 1
ATOM 954 O O . SER A 1 123 ? -9.597 -10.184 -12.455 1.00 92.94 123 SER A O 1
ATOM 956 N N . LEU A 1 124 ? -8.544 -9.785 -10.514 1.00 94.19 124 LEU A N 1
ATOM 957 C CA . LEU A 1 124 ? -8.559 -11.162 -10.021 1.00 94.19 124 LEU A CA 1
ATOM 958 C C . LEU A 1 124 ? -9.874 -11.535 -9.317 1.00 94.19 124 LEU A C 1
ATOM 960 O O . LEU A 1 124 ? -10.030 -12.679 -8.898 1.00 94.19 124 LEU A O 1
ATOM 964 N N . GLY A 1 125 ? -10.817 -10.595 -9.183 1.00 94.56 125 GLY A N 1
ATOM 965 C CA . GLY A 1 125 ? -12.123 -10.853 -8.576 1.00 94.56 125 GLY A CA 1
ATOM 966 C C . GLY A 1 125 ? -12.054 -11.184 -7.084 1.00 94.56 125 GLY A C 1
ATOM 967 O O . GLY A 1 125 ? -12.880 -11.946 -6.600 1.00 94.56 125 GLY A O 1
ATOM 968 N N . LEU A 1 126 ? -11.093 -10.614 -6.350 1.00 95.38 126 LEU A N 1
ATOM 969 C CA . LEU A 1 126 ? -10.828 -10.946 -4.940 1.00 95.38 126 LEU A CA 1
ATOM 970 C C . LEU A 1 126 ? -11.763 -10.247 -3.943 1.00 95.38 126 LEU A C 1
ATOM 972 O O . LEU A 1 126 ? -11.572 -10.353 -2.733 1.00 95.38 126 LEU A O 1
ATOM 976 N N . ARG A 1 127 ? -12.770 -9.529 -4.447 1.00 92.69 127 ARG A N 1
ATOM 977 C CA . ARG A 1 127 ? -13.778 -8.864 -3.623 1.00 92.69 127 ARG A CA 1
ATOM 978 C C . ARG A 1 127 ? -14.664 -9.881 -2.912 1.00 92.69 127 ARG A C 1
ATOM 980 O O . ARG A 1 127 ? -15.094 -10.853 -3.529 1.00 92.69 127 ARG A O 1
ATOM 987 N N . ARG A 1 128 ? -15.032 -9.599 -1.659 1.00 87.31 128 ARG A N 1
ATOM 988 C CA . ARG A 1 128 ? -16.007 -10.409 -0.906 1.00 87.31 128 ARG A CA 1
ATOM 989 C C . ARG A 1 128 ? -17.376 -10.406 -1.589 1.00 87.31 128 ARG A C 1
ATOM 991 O O . ARG A 1 128 ? -18.067 -11.420 -1.616 1.00 87.31 128 ARG A O 1
ATOM 998 N N . ASN A 1 129 ? -17.772 -9.260 -2.146 1.00 89.31 129 ASN A N 1
ATOM 999 C CA . ASN A 1 129 ? -18.977 -9.112 -2.959 1.00 89.31 129 ASN A CA 1
ATOM 1000 C C . ASN A 1 129 ? -18.875 -7.908 -3.914 1.00 89.31 129 ASN A C 1
ATOM 1002 O O . ASN A 1 129 ? -17.914 -7.142 -3.901 1.00 89.31 129 ASN A O 1
ATOM 1006 N N . THR A 1 130 ? -19.892 -7.718 -4.754 1.00 86.88 130 THR A N 1
ATOM 1007 C CA . THR A 1 130 ? -19.915 -6.671 -5.790 1.00 86.88 130 THR A CA 1
ATOM 1008 C C . THR A 1 130 ? -19.962 -5.240 -5.253 1.00 86.88 130 THR A C 1
ATOM 1010 O O . THR A 1 130 ? -19.612 -4.320 -5.991 1.00 86.88 130 THR A O 1
ATOM 1013 N N . ARG A 1 131 ? -20.389 -5.048 -3.999 1.00 90.44 131 ARG A N 1
ATOM 1014 C CA . ARG A 1 131 ? -20.568 -3.744 -3.343 1.00 90.44 131 ARG A CA 1
ATOM 1015 C C . ARG A 1 131 ? -19.460 -3.411 -2.353 1.00 90.44 131 ARG A C 1
ATOM 1017 O O . ARG A 1 131 ? -19.546 -2.379 -1.700 1.00 90.44 131 ARG A O 1
ATOM 1024 N N . GLU A 1 132 ? -18.470 -4.285 -2.206 1.00 93.69 132 GLU A N 1
ATOM 1025 C CA . GLU A 1 132 ? -17.354 -4.029 -1.308 1.00 93.69 132 GLU A CA 1
ATOM 1026 C C . GLU A 1 132 ? -16.567 -2.808 -1.785 1.00 93.69 132 GLU A C 1
ATOM 1028 O O . GLU A 1 132 ? -16.145 -2.743 -2.948 1.00 93.69 132 GLU A O 1
ATOM 1033 N N . THR A 1 133 ? -16.373 -1.851 -0.883 1.00 95.31 133 THR A N 1
ATOM 1034 C CA . THR A 1 133 ? -15.521 -0.683 -1.113 1.00 95.31 133 THR A CA 1
ATOM 1035 C C . THR A 1 133 ? -14.183 -0.859 -0.406 1.00 95.31 133 THR A C 1
ATOM 1037 O O . THR A 1 133 ? -14.035 -1.684 0.496 1.00 95.31 133 THR A O 1
ATOM 1040 N N . VAL A 1 134 ? -13.178 -0.113 -0.860 1.00 96.38 134 VAL A N 1
ATOM 1041 C CA . VAL A 1 134 ? -11.858 -0.101 -0.229 1.00 96.38 134 VAL A CA 1
ATOM 1042 C C . VAL A 1 134 ? -11.628 1.277 0.368 1.00 96.38 134 VAL A C 1
ATOM 1044 O O . VAL A 1 134 ? -11.817 2.269 -0.336 1.00 96.38 134 VAL A O 1
ATOM 1047 N N . LEU A 1 135 ? -11.244 1.321 1.641 1.00 95.81 135 LEU A N 1
ATOM 1048 C CA . LEU A 1 135 ? -10.886 2.551 2.335 1.00 95.81 135 LEU A CA 1
ATOM 1049 C C . LEU A 1 135 ? -9.563 3.087 1.788 1.00 95.81 135 LEU A C 1
ATOM 1051 O O . LEU A 1 135 ? -8.593 2.340 1.635 1.00 95.81 135 LEU A O 1
ATOM 1055 N N . THR A 1 136 ? -9.523 4.387 1.508 1.00 92.00 136 THR A N 1
ATOM 1056 C CA . THR A 1 136 ? -8.252 5.092 1.316 1.00 92.00 136 THR A CA 1
ATOM 1057 C C . THR A 1 136 ? -7.498 5.183 2.653 1.00 92.00 136 THR A C 1
ATOM 1059 O O . THR A 1 136 ? -8.103 4.955 3.706 1.00 92.00 136 THR A O 1
ATOM 1062 N N . PRO A 1 137 ? -6.193 5.518 2.659 1.00 89.81 137 PRO A N 1
ATOM 1063 C CA . PRO A 1 137 ? -5.460 5.735 3.908 1.00 89.81 137 PRO A CA 1
ATOM 1064 C C . PRO A 1 137 ? -6.142 6.748 4.841 1.00 89.81 137 PRO A C 1
ATOM 1066 O O . PRO A 1 137 ? -6.238 6.506 6.042 1.00 89.81 137 PRO A O 1
ATOM 1069 N N . ASP A 1 138 ? -6.697 7.827 4.287 1.00 92.44 138 ASP A N 1
ATOM 1070 C CA . ASP A 1 138 ? -7.406 8.848 5.063 1.00 92.44 138 ASP A CA 1
ATOM 1071 C C . ASP A 1 138 ? -8.742 8.320 5.609 1.00 92.44 138 ASP A C 1
ATOM 1073 O O . ASP A 1 138 ? -9.051 8.508 6.787 1.00 92.44 138 ASP A O 1
ATOM 1077 N N . ASP A 1 139 ? -9.513 7.586 4.795 1.00 95.56 139 ASP A N 1
ATOM 1078 C CA . ASP A 1 139 ? -10.775 6.980 5.247 1.00 95.56 139 ASP A CA 1
ATOM 1079 C C . ASP A 1 139 ? -10.544 5.940 6.352 1.00 95.56 139 ASP A C 1
ATOM 1081 O O . ASP A 1 139 ? -11.361 5.805 7.265 1.00 95.56 139 ASP A O 1
ATOM 1085 N N . GLN A 1 140 ? -9.425 5.214 6.294 1.00 95.06 140 GLN A N 1
ATOM 1086 C CA . GLN A 1 140 ? -9.016 4.275 7.334 1.00 95.06 140 GLN A CA 1
ATOM 1087 C C . GLN A 1 140 ? -8.747 4.991 8.665 1.00 95.06 140 GLN A C 1
ATOM 1089 O O . GLN A 1 140 ? -9.186 4.505 9.711 1.00 95.06 140 GLN A O 1
ATOM 1094 N N . LEU A 1 141 ? -8.081 6.151 8.644 1.00 96.00 141 LEU A N 1
ATOM 1095 C CA . LEU A 1 141 ? -7.864 6.959 9.851 1.00 96.00 141 LEU A CA 1
ATOM 1096 C C . LEU A 1 141 ? -9.189 7.443 10.445 1.00 96.00 141 LEU A C 1
ATOM 1098 O O . LEU A 1 141 ? -9.393 7.332 11.653 1.00 96.00 141 LEU A O 1
ATOM 1102 N N . VAL A 1 142 ? -10.111 7.919 9.604 1.00 96.88 142 VAL A N 1
ATOM 1103 C CA . VAL A 1 142 ? -11.440 8.369 10.046 1.00 96.88 142 VAL A CA 1
ATOM 1104 C C . VAL A 1 142 ? -12.240 7.211 10.646 1.00 96.88 142 VAL A C 1
ATOM 1106 O O . VAL A 1 142 ? -12.795 7.345 11.737 1.00 96.88 142 VAL A O 1
ATOM 1109 N N . ALA A 1 143 ? -12.274 6.056 9.979 1.00 97.12 143 ALA A N 1
ATOM 1110 C CA . ALA A 1 143 ? -12.952 4.861 10.477 1.00 97.12 143 ALA A CA 1
ATOM 1111 C C . ALA A 1 143 ? -12.410 4.424 11.847 1.00 97.12 143 ALA A C 1
ATOM 1113 O O . ALA A 1 143 ? -13.180 4.135 12.766 1.00 97.12 143 ALA A O 1
ATOM 1114 N N . LEU A 1 144 ? -11.085 4.427 12.008 1.00 96.94 144 LEU A N 1
ATOM 1115 C CA . LEU A 1 144 ? -10.438 4.076 13.267 1.00 96.94 144 LEU A CA 1
ATOM 1116 C C . LEU A 1 144 ? -10.737 5.099 14.370 1.00 96.94 144 LEU A C 1
ATOM 1118 O O . LEU A 1 144 ? -11.067 4.711 15.491 1.00 96.94 144 LEU A O 1
ATOM 1122 N N . GLN A 1 145 ? -10.701 6.394 14.047 1.00 97.19 145 GLN A N 1
ATOM 1123 C CA . GLN A 1 145 ? -11.044 7.462 14.982 1.00 97.19 145 GLN A CA 1
ATOM 1124 C C . GLN A 1 145 ? -12.487 7.332 15.489 1.00 97.19 145 GLN A C 1
ATOM 1126 O O . GLN A 1 145 ? -12.722 7.499 16.685 1.00 97.19 145 GLN A O 1
ATOM 1131 N N . LEU A 1 146 ? -13.442 6.975 14.622 1.00 97.25 146 LEU A N 1
ATOM 1132 C CA . LEU A 1 146 ? -14.833 6.716 15.016 1.00 97.25 146 LEU A CA 1
ATOM 1133 C C . LEU A 1 146 ? -14.948 5.516 15.965 1.00 97.25 146 LEU A C 1
ATOM 1135 O O . LEU A 1 146 ? -15.656 5.593 16.969 1.00 97.25 146 LEU A O 1
ATOM 1139 N N . CYS A 1 147 ? -14.223 4.428 15.690 1.00 96.94 147 CYS A N 1
ATOM 1140 C CA . CYS A 1 147 ? -14.199 3.25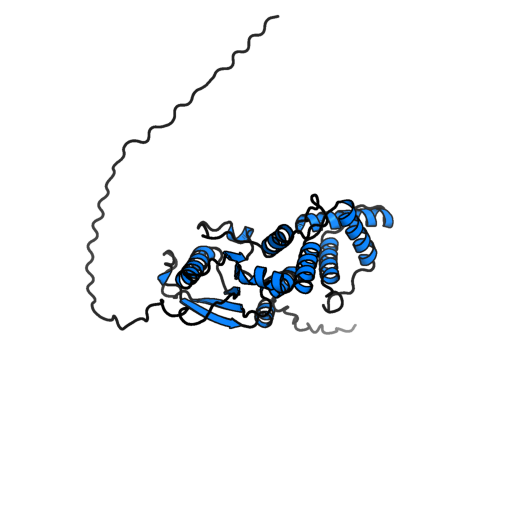6 16.569 1.00 96.94 147 CYS A CA 1
ATOM 1141 C C . CYS A 1 147 ? -13.630 3.600 17.953 1.00 96.94 147 CYS A C 1
ATOM 1143 O O . CYS A 1 147 ? -14.179 3.193 18.977 1.00 96.94 147 CYS A O 1
ATOM 1145 N N . MET A 1 148 ? -12.548 4.380 17.994 1.00 96.69 148 MET A N 1
ATOM 1146 C CA . MET A 1 148 ? -11.933 4.829 19.244 1.00 96.69 148 MET A CA 1
ATOM 1147 C C . MET A 1 148 ? -12.837 5.795 20.016 1.00 96.69 148 MET A C 1
ATOM 1149 O O . MET A 1 148 ? -12.971 5.655 21.229 1.00 96.69 148 MET A O 1
ATOM 1153 N N . ALA A 1 149 ? -13.500 6.730 19.332 1.00 96.69 149 ALA A N 1
ATOM 1154 C CA . ALA A 1 149 ? -14.456 7.659 19.933 1.00 96.69 149 ALA A CA 1
ATOM 1155 C C . ALA A 1 149 ? -15.633 6.930 20.600 1.00 96.69 149 ALA A C 1
ATOM 1157 O O . ALA A 1 149 ? -16.006 7.254 21.727 1.00 96.69 149 ALA A O 1
ATOM 1158 N N . GLU A 1 150 ? -16.190 5.914 19.938 1.00 96.06 150 GLU A N 1
ATOM 1159 C CA . GLU A 1 150 ? -17.269 5.091 20.493 1.00 96.06 150 GLU A CA 1
ATOM 1160 C C . GLU A 1 150 ? -16.810 4.328 21.747 1.00 96.06 150 GLU A C 1
ATOM 1162 O O . GLU A 1 150 ? -17.481 4.347 22.780 1.00 96.06 150 GLU A O 1
ATOM 1167 N N . LEU A 1 151 ? -15.624 3.714 21.705 1.00 94.81 151 LEU A N 1
ATOM 1168 C CA . LEU A 1 151 ? -15.063 3.017 22.866 1.00 94.81 151 LEU A CA 1
ATOM 1169 C C . LEU A 1 151 ? -14.753 3.967 24.029 1.00 94.81 151 LEU A C 1
ATOM 1171 O O . LEU A 1 151 ? -14.991 3.621 25.189 1.00 94.81 151 LEU A O 1
ATOM 1175 N N . ASN A 1 152 ? -14.246 5.165 23.743 1.00 94.25 152 ASN A N 1
ATOM 1176 C CA . ASN A 1 152 ? -13.988 6.177 24.763 1.00 94.25 152 ASN A CA 1
ATOM 1177 C C . ASN A 1 152 ? -15.293 6.680 25.386 1.00 94.25 152 ASN A C 1
ATOM 1179 O O . ASN A 1 152 ? -15.357 6.861 26.603 1.00 94.25 152 ASN A O 1
ATOM 1183 N N . SER A 1 153 ? -16.364 6.798 24.601 1.00 95.62 153 SER A N 1
ATOM 1184 C CA . SER A 1 153 ? -17.679 7.175 25.119 1.00 95.62 153 SER A CA 1
ATOM 1185 C C . SER A 1 153 ? -18.188 6.155 26.136 1.00 95.62 153 SER A C 1
ATOM 1187 O O . SER A 1 153 ? -18.631 6.518 27.225 1.00 95.62 153 SER A O 1
ATOM 1189 N N . GLN A 1 154 ? -18.006 4.866 25.849 1.00 93.31 154 GLN A N 1
ATOM 1190 C CA . GLN A 1 154 ? -18.391 3.780 26.753 1.00 93.31 154 GLN A CA 1
ATOM 1191 C C . GLN A 1 154 ? -17.526 3.710 28.025 1.00 93.31 154 GLN A C 1
ATOM 1193 O O . GLN A 1 154 ? -18.030 3.335 29.084 1.00 93.31 154 GLN A O 1
ATOM 1198 N N . LYS A 1 155 ? -16.234 4.061 27.944 1.00 90.62 155 LYS A N 1
ATOM 1199 C CA . LYS A 1 155 ? -15.282 3.969 29.069 1.00 90.62 155 LYS A CA 1
ATOM 1200 C C . LYS A 1 155 ? -15.270 5.201 29.975 1.00 90.62 155 LYS A C 1
ATOM 1202 O O . LYS A 1 155 ? -15.239 5.061 31.195 1.00 90.62 155 LYS A O 1
ATOM 1207 N N . ILE A 1 156 ? -15.230 6.394 29.384 1.00 91.25 156 ILE A N 1
ATOM 1208 C CA . ILE A 1 156 ? -14.992 7.669 30.081 1.00 91.25 156 ILE A CA 1
ATOM 1209 C C . ILE A 1 156 ? -16.063 8.728 29.784 1.00 91.25 156 ILE A C 1
ATOM 1211 O O . ILE A 1 156 ? -15.951 9.854 30.262 1.00 91.25 156 ILE A O 1
ATOM 1215 N N . GLY A 1 157 ? -17.102 8.392 29.009 1.00 93.12 157 GLY A N 1
ATOM 1216 C CA . GLY A 1 157 ? -18.195 9.313 28.680 1.00 93.12 157 GLY A CA 1
ATOM 1217 C C . GLY A 1 157 ? -17.819 10.413 27.683 1.00 93.12 157 GLY A C 1
ATOM 1218 O O . GLY A 1 157 ? -18.536 11.408 27.594 1.00 93.12 157 GLY A O 1
ATOM 1219 N N . SER A 1 158 ? -16.705 10.264 26.957 1.00 92.88 158 SER A N 1
ATOM 1220 C CA . SER A 1 158 ? -16.212 11.237 25.973 1.00 92.88 158 SER A CA 1
ATOM 1221 C C . SER A 1 158 ? -15.989 10.586 24.611 1.00 92.88 158 SER A C 1
ATOM 1223 O O . SER A 1 158 ? -15.394 9.519 24.532 1.00 92.88 158 SER A O 1
ATOM 1225 N N . PHE A 1 159 ? -16.406 11.257 23.537 1.00 94.06 159 PHE A N 1
ATOM 1226 C CA . PHE A 1 159 ? -16.177 10.827 22.150 1.00 94.06 159 PHE A CA 1
ATOM 1227 C C . PHE A 1 159 ? -14.839 11.325 21.577 1.00 94.06 159 PHE A C 1
ATOM 1229 O O . PHE A 1 159 ? -14.619 11.291 20.368 1.00 94.06 159 PHE A O 1
ATOM 1236 N N . GLU A 1 160 ? -13.941 11.838 22.414 1.00 92.62 160 GLU A N 1
ATOM 1237 C CA . GLU A 1 160 ? -12.640 12.318 21.956 1.00 92.62 160 GLU A CA 1
ATOM 1238 C C . GLU A 1 160 ? -11.685 11.153 21.684 1.00 92.62 160 GLU A C 1
ATOM 1240 O O . GLU A 1 160 ? -11.542 10.247 22.501 1.00 92.62 160 GLU A O 1
ATOM 1245 N N . ALA A 1 161 ? -10.985 11.205 20.552 1.00 93.62 161 ALA A N 1
ATOM 1246 C CA . ALA A 1 161 ? -9.866 10.328 20.228 1.00 93.62 161 ALA A CA 1
ATOM 1247 C C . ALA A 1 161 ? -8.699 11.201 19.755 1.00 93.62 161 ALA A C 1
ATOM 1249 O O . ALA A 1 161 ? -8.851 11.988 18.815 1.00 93.62 161 ALA A O 1
ATOM 1250 N N . GLN A 1 162 ? -7.551 11.104 20.429 1.00 92.75 162 GLN A N 1
ATOM 1251 C CA . GLN A 1 162 ? -6.376 11.898 20.076 1.00 92.75 162 GLN A CA 1
ATOM 1252 C C . GLN A 1 162 ? -5.784 11.406 18.754 1.00 92.75 162 GLN A C 1
ATOM 1254 O O . GLN A 1 162 ? -5.611 10.207 18.553 1.00 92.75 162 GLN A O 1
ATOM 1259 N N . ALA A 1 163 ? -5.436 12.329 17.856 1.00 93.75 163 ALA A N 1
ATOM 1260 C CA . ALA A 1 163 ? -4.890 11.979 16.545 1.00 93.75 163 ALA A CA 1
ATOM 1261 C C . ALA A 1 163 ? -3.568 11.193 16.640 1.00 93.75 163 ALA A C 1
ATOM 1263 O O . ALA A 1 163 ? -3.336 10.292 15.839 1.00 93.75 163 ALA A O 1
ATOM 1264 N N . SER A 1 164 ? -2.729 11.491 17.639 1.00 93.38 164 SER A N 1
ATOM 1265 C CA . SER A 1 164 ? -1.510 10.726 17.937 1.00 93.38 164 SER A CA 1
ATOM 1266 C C . SER A 1 164 ? -1.811 9.255 18.202 1.00 93.38 164 SER A C 1
ATOM 1268 O O . SER A 1 164 ? -1.154 8.381 17.645 1.00 93.38 164 SER A O 1
ATOM 1270 N N . ASP A 1 165 ? -2.846 8.993 18.996 1.00 93.06 165 ASP A N 1
ATOM 1271 C CA . ASP A 1 165 ? -3.240 7.647 19.395 1.00 93.06 165 ASP A CA 1
ATOM 1272 C C . ASP A 1 165 ? -3.815 6.882 18.202 1.00 93.06 165 ASP A C 1
ATOM 1274 O O . ASP A 1 165 ? -3.519 5.707 18.013 1.00 93.06 165 ASP A O 1
ATOM 1278 N N . VAL A 1 166 ? -4.598 7.556 17.354 1.00 95.06 166 VAL A N 1
ATOM 1279 C CA . VAL A 1 166 ? -5.124 6.968 16.112 1.00 95.06 166 VAL A CA 1
ATOM 1280 C C . VAL A 1 166 ? -3.976 6.554 15.182 1.00 95.06 166 VAL A C 1
ATOM 1282 O O . VAL A 1 166 ? -3.993 5.448 14.642 1.00 95.06 166 VAL A O 1
ATOM 1285 N N . LEU A 1 167 ? -2.955 7.404 15.019 1.00 93.19 167 LEU A N 1
ATOM 1286 C CA . LEU A 1 167 ? -1.769 7.103 14.205 1.00 93.19 167 LEU A CA 1
ATOM 1287 C C . LEU A 1 167 ? -0.905 5.981 14.803 1.00 93.19 167 LEU A C 1
ATOM 1289 O O . LEU A 1 167 ? -0.331 5.174 14.072 1.00 93.19 167 LEU A O 1
ATOM 1293 N N . GLU A 1 168 ? -0.814 5.894 16.126 1.00 91.69 168 GLU A N 1
ATOM 1294 C CA . GLU A 1 168 ? -0.144 4.775 16.787 1.00 91.69 168 GLU A CA 1
ATOM 1295 C C . GLU A 1 168 ? -0.904 3.463 16.531 1.00 91.69 168 GLU A C 1
ATOM 1297 O O . GLU A 1 168 ? -0.326 2.468 16.086 1.00 91.69 168 GLU A O 1
ATOM 1302 N N . VAL A 1 169 ? -2.225 3.472 16.730 1.00 93.12 169 VAL A N 1
ATOM 1303 C CA . VAL A 1 169 ? -3.066 2.285 16.559 1.00 93.12 169 VAL A CA 1
ATOM 1304 C C . VAL A 1 169 ? -3.112 1.829 15.102 1.00 93.12 169 VAL A C 1
ATOM 1306 O O . VAL A 1 169 ? -3.063 0.625 14.869 1.00 93.12 169 VAL A O 1
ATOM 1309 N N . VAL A 1 170 ? -3.151 2.726 14.109 1.00 92.88 170 VAL A N 1
ATOM 1310 C CA . VAL A 1 170 ? -3.142 2.315 12.690 1.00 92.88 170 VAL A CA 1
ATOM 1311 C C . VAL A 1 170 ? -1.824 1.627 12.309 1.00 92.88 170 VAL A C 1
ATOM 1313 O O . VAL A 1 170 ? -1.822 0.667 11.531 1.00 92.88 170 VAL A O 1
ATOM 1316 N N . SER A 1 171 ? -0.708 2.067 12.902 1.00 89.31 171 SER A N 1
ATOM 1317 C CA . SER A 1 171 ? 0.600 1.431 12.742 1.00 89.31 171 SER A CA 1
ATOM 1318 C C . SER A 1 171 ? 0.594 0.024 13.343 1.00 89.31 171 SER A C 1
ATOM 1320 O O . SER A 1 171 ? 0.915 -0.940 12.641 1.00 89.31 171 SER A O 1
ATOM 1322 N N . HIS A 1 172 ? 0.131 -0.125 14.592 1.00 89.88 172 HIS A N 1
ATOM 1323 C CA . HIS A 1 172 ? -0.018 -1.434 15.239 1.00 89.88 172 HIS A CA 1
ATOM 1324 C C . HIS A 1 172 ? -0.969 -2.352 14.466 1.00 89.88 172 HIS A C 1
ATOM 1326 O O . HIS A 1 172 ? -0.631 -3.501 14.210 1.00 89.88 172 HIS A O 1
ATOM 1332 N N . LEU A 1 173 ? -2.108 -1.840 14.002 1.00 91.75 173 LEU A N 1
ATOM 1333 C CA . LEU A 1 173 ? -3.091 -2.599 13.231 1.00 91.75 173 LEU A CA 1
ATOM 1334 C C . LEU A 1 173 ? -2.500 -3.136 11.925 1.00 91.75 173 LEU A C 1
ATOM 1336 O O . LEU A 1 173 ? -2.713 -4.295 11.569 1.00 91.75 173 LEU A O 1
ATOM 1340 N N . THR A 1 174 ? -1.717 -2.312 11.230 1.00 90.69 174 THR A N 1
ATOM 1341 C CA . THR A 1 174 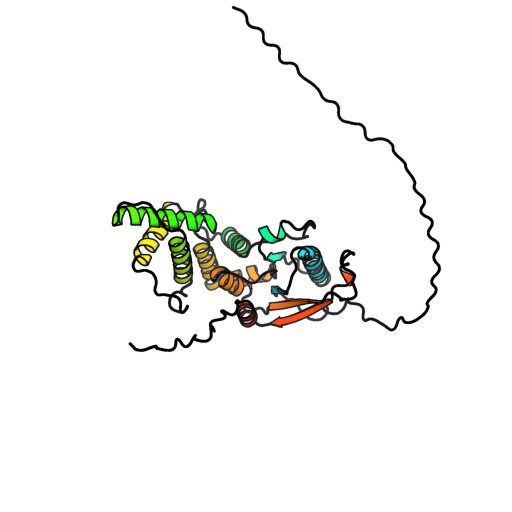? -1.017 -2.724 10.010 1.00 90.69 174 THR A CA 1
ATOM 1342 C C . THR A 1 174 ? 0.032 -3.793 10.316 1.00 90.69 174 THR A C 1
ATOM 1344 O O . THR A 1 174 ? 0.084 -4.813 9.633 1.00 90.69 174 THR A O 1
ATOM 1347 N N . GLN A 1 175 ? 0.840 -3.607 11.364 1.00 87.88 175 GLN A N 1
ATOM 1348 C CA . GLN A 1 175 ? 1.844 -4.592 11.785 1.00 87.88 175 GLN A CA 1
ATOM 1349 C C . GLN A 1 175 ? 1.210 -5.926 12.193 1.00 87.88 175 GLN A C 1
ATOM 1351 O O . GLN A 1 175 ? 1.728 -6.982 11.830 1.00 87.88 175 GLN A O 1
ATOM 1356 N N . ASP A 1 176 ? 0.085 -5.882 12.901 1.00 89.56 176 ASP A N 1
ATOM 1357 C CA . ASP A 1 176 ? -0.705 -7.041 13.309 1.00 89.56 176 ASP A CA 1
ATOM 1358 C C . ASP A 1 176 ? -1.220 -7.814 12.092 1.00 89.56 176 ASP A C 1
ATOM 1360 O O . ASP A 1 176 ? -0.930 -8.998 11.929 1.00 89.56 176 ASP A O 1
ATOM 1364 N N . LYS A 1 177 ? -1.882 -7.117 11.153 1.00 90.56 177 LYS A N 1
ATOM 1365 C CA . LYS A 1 177 ? -2.376 -7.716 9.899 1.00 90.56 177 LYS A CA 1
ATOM 1366 C C . LYS A 1 177 ? -1.257 -8.336 9.061 1.00 90.56 177 LYS A C 1
ATOM 1368 O O . LYS A 1 177 ? -1.460 -9.371 8.429 1.00 90.56 177 LYS A O 1
ATOM 1373 N N . LEU A 1 178 ? -0.075 -7.725 9.045 1.00 87.88 178 LEU A N 1
ATOM 1374 C CA . LEU A 1 178 ? 1.076 -8.246 8.306 1.00 87.88 178 LEU A CA 1
ATOM 1375 C C . LEU A 1 178 ? 1.788 -9.406 9.024 1.00 87.88 178 LEU A C 1
ATOM 1377 O O . LEU A 1 178 ? 2.602 -10.080 8.391 1.00 87.88 178 LEU A O 1
ATOM 1381 N N . GLY A 1 179 ? 1.465 -9.676 10.294 1.00 83.19 179 GLY A N 1
ATOM 1382 C CA . GLY A 1 179 ? 2.136 -10.679 11.126 1.00 83.19 179 GLY A CA 1
ATOM 1383 C C . GLY A 1 179 ? 3.498 -10.223 11.663 1.00 83.19 179 GLY A C 1
ATOM 1384 O O . GLY A 1 179 ? 4.305 -11.050 12.078 1.00 83.19 179 GLY A O 1
ATOM 1385 N N . CYS A 1 180 ? 3.776 -8.916 11.645 1.00 70.88 180 CYS A N 1
ATOM 1386 C CA . CYS A 1 180 ? 5.063 -8.333 12.032 1.00 70.88 180 CYS A CA 1
ATOM 1387 C C . CYS A 1 180 ? 5.104 -7.823 13.480 1.00 70.88 180 CYS A C 1
ATOM 1389 O O . CYS A 1 180 ? 6.192 -7.511 13.965 1.00 70.88 180 CYS A O 1
ATOM 1391 N N . LEU A 1 181 ? 3.962 -7.773 14.174 1.00 59.72 181 LEU A N 1
ATOM 1392 C CA . LEU A 1 181 ? 3.799 -7.122 15.481 1.00 59.72 181 LEU A CA 1
ATOM 1393 C C . LEU A 1 181 ? 4.741 -7.653 16.584 1.00 59.72 181 LEU A C 1
ATOM 1395 O O . LEU A 1 181 ? 5.111 -6.908 17.481 1.00 59.72 181 LEU A O 1
ATOM 1399 N N . ALA A 1 182 ? 5.198 -8.908 16.491 1.00 53.69 182 ALA A N 1
ATOM 1400 C CA . ALA A 1 182 ? 6.170 -9.494 17.426 1.00 53.69 182 ALA A CA 1
ATOM 1401 C C . ALA A 1 182 ? 7.650 -9.270 17.042 1.00 53.69 182 ALA A C 1
ATOM 1403 O O . ALA A 1 182 ? 8.543 -9.521 17.847 1.00 53.69 182 ALA A O 1
ATOM 1404 N N . THR A 1 183 ? 7.925 -8.865 15.799 1.00 51.25 183 THR A N 1
ATOM 1405 C CA . THR A 1 183 ? 9.283 -8.831 15.213 1.00 51.25 183 THR A CA 1
ATOM 1406 C C . THR A 1 183 ? 9.848 -7.426 15.074 1.00 51.25 183 THR A C 1
ATOM 1408 O O . THR A 1 183 ? 11.063 -7.233 15.085 1.00 51.25 183 THR A O 1
ATOM 1411 N N . THR A 1 184 ? 8.980 -6.427 14.962 1.00 51.50 184 THR A N 1
ATOM 1412 C CA . THR A 1 184 ? 9.370 -5.030 15.072 1.00 51.50 184 THR A CA 1
ATOM 1413 C C . THR A 1 184 ? 9.577 -4.734 16.549 1.00 51.50 184 THR A C 1
ATOM 1415 O O . THR A 1 184 ? 8.636 -4.869 17.321 1.00 51.50 184 THR A O 1
ATOM 1418 N N . GLY A 1 185 ? 10.783 -4.326 16.955 1.00 48.03 185 GLY A N 1
ATOM 1419 C CA . GLY A 1 185 ? 11.101 -3.868 18.321 1.00 48.03 185 GLY A CA 1
ATOM 1420 C C . GLY A 1 185 ? 10.384 -2.570 18.729 1.00 48.03 185 GLY A C 1
ATOM 1421 O O . GLY A 1 185 ? 10.970 -1.727 19.403 1.00 48.03 185 GLY A O 1
ATOM 1422 N N . GLY A 1 186 ? 9.153 -2.381 18.252 1.00 54.78 186 GLY A N 1
ATOM 1423 C CA . GLY A 1 186 ? 8.244 -1.322 18.641 1.00 54.78 186 GLY A CA 1
ATOM 1424 C C . GLY A 1 186 ? 7.727 -1.538 20.057 1.00 54.78 186 GLY A C 1
ATOM 1425 O O . GLY A 1 186 ? 7.908 -2.593 20.670 1.00 54.78 186 GLY A O 1
ATOM 1426 N N . HIS A 1 187 ? 7.127 -0.488 20.601 1.00 56.69 187 HIS A N 1
ATOM 1427 C CA . HIS A 1 187 ? 6.523 -0.529 21.922 1.00 56.69 187 HIS A CA 1
ATOM 1428 C C . HIS A 1 187 ? 5.406 -1.573 21.965 1.00 56.69 187 HIS A C 1
ATOM 1430 O O . HIS A 1 187 ? 4.755 -1.844 20.957 1.00 56.69 187 HIS A O 1
ATOM 1436 N N . ALA A 1 188 ? 5.221 -2.189 23.136 1.00 64.06 188 ALA A N 1
ATOM 1437 C CA . ALA A 1 188 ? 4.090 -3.078 23.344 1.00 64.06 188 ALA A CA 1
ATOM 1438 C C . ALA A 1 188 ? 2.800 -2.327 22.968 1.00 64.06 188 ALA A C 1
ATOM 1440 O O . ALA A 1 188 ? 2.693 -1.140 23.298 1.00 64.06 188 ALA A O 1
ATOM 1441 N N . PRO A 1 189 ? 1.841 -2.982 22.288 1.00 69.94 189 PRO A N 1
ATOM 1442 C CA . PRO A 1 189 ? 0.567 -2.353 21.993 1.00 69.94 189 PRO A CA 1
ATOM 1443 C C . PRO A 1 189 ? -0.047 -1.818 23.281 1.00 69.94 189 PRO A C 1
ATOM 1445 O O . PRO A 1 189 ? 0.075 -2.440 24.338 1.00 69.94 189 PRO A O 1
ATOM 1448 N N . ARG A 1 190 ? -0.726 -0.678 23.184 1.00 79.69 190 ARG A N 1
ATOM 1449 C CA . ARG A 1 190 ? -1.489 -0.121 24.300 1.00 79.69 190 ARG A CA 1
ATOM 1450 C C . ARG A 1 190 ? -2.448 -1.157 24.887 1.00 79.69 190 ARG A C 1
ATOM 1452 O O . ARG A 1 190 ? -2.992 -1.991 24.161 1.00 79.69 190 ARG A O 1
ATOM 1459 N N . ASP A 1 191 ? -2.739 -1.028 26.178 1.00 80.88 191 ASP A N 1
ATOM 1460 C CA . ASP A 1 191 ? -3.642 -1.931 26.905 1.00 80.88 191 ASP A CA 1
ATOM 1461 C C . ASP A 1 191 ? -5.056 -1.998 26.295 1.00 80.88 191 ASP A C 1
ATOM 1463 O O . ASP A 1 191 ? -5.775 -2.985 26.456 1.00 80.88 191 ASP A O 1
ATOM 1467 N N . ASP A 1 192 ? -5.473 -0.955 25.573 1.00 86.81 192 ASP A N 1
ATOM 1468 C CA . ASP A 1 192 ? -6.761 -0.867 24.891 1.00 86.81 192 ASP A CA 1
ATOM 1469 C C . ASP A 1 192 ? -6.730 -1.264 23.406 1.00 86.81 192 ASP A C 1
ATOM 1471 O O . ASP A 1 192 ? -7.782 -1.222 22.763 1.00 86.81 192 ASP A O 1
ATOM 1475 N N . TYR A 1 193 ? -5.584 -1.705 22.872 1.00 91.44 193 TYR A N 1
ATOM 1476 C CA . TYR A 1 193 ? -5.438 -2.084 21.463 1.00 91.44 193 TYR A CA 1
ATOM 1477 C C . TYR A 1 193 ? -6.433 -3.170 21.046 1.00 91.44 193 TYR A C 1
ATOM 1479 O O . TYR A 1 193 ? -7.121 -3.019 20.040 1.00 91.44 193 TYR A O 1
ATOM 1487 N N . GLN A 1 194 ? -6.552 -4.244 21.830 1.00 92.75 194 GLN A N 1
ATOM 1488 C CA . GLN A 1 194 ? -7.386 -5.391 21.466 1.00 92.75 194 GLN A CA 1
ATOM 1489 C C . GLN A 1 194 ? -8.881 -5.018 21.329 1.00 92.75 194 GLN A C 1
ATOM 1491 O O . GLN A 1 194 ? -9.464 -5.304 20.280 1.00 92.75 194 GLN A O 1
ATOM 1496 N N . PRO A 1 195 ? -9.504 -4.303 22.291 1.00 94.56 195 PRO A N 1
ATOM 1497 C CA . PRO A 1 195 ? -10.850 -3.760 22.101 1.00 94.56 195 PRO A CA 1
ATOM 1498 C C . PRO A 1 195 ? -11.002 -2.857 20.868 1.00 94.56 195 PRO A C 1
ATOM 1500 O O . PRO A 1 195 ? -12.012 -2.948 20.170 1.00 94.56 195 PRO A O 1
ATOM 1503 N N . ILE A 1 196 ? -10.017 -1.993 20.587 1.00 95.50 196 ILE A N 1
ATOM 1504 C CA . ILE A 1 196 ? -10.055 -1.097 19.419 1.00 95.50 196 ILE A CA 1
ATOM 1505 C C . ILE A 1 196 ? -10.003 -1.907 18.126 1.00 95.50 196 ILE A C 1
ATOM 1507 O O . ILE A 1 196 ? -10.791 -1.661 17.211 1.00 95.50 196 ILE A O 1
ATOM 1511 N N . ARG A 1 197 ? -9.125 -2.909 18.069 1.00 95.50 197 ARG A N 1
ATOM 1512 C CA . ARG A 1 197 ? -8.977 -3.794 16.919 1.00 95.50 197 ARG A CA 1
ATOM 1513 C C . ARG A 1 197 ? -10.275 -4.534 16.609 1.00 95.50 197 ARG A C 1
ATOM 1515 O O . ARG A 1 197 ? -10.717 -4.541 15.463 1.00 95.50 197 ARG A O 1
ATOM 1522 N N . GLU A 1 198 ? -10.914 -5.099 17.628 1.00 96.19 198 GLU A N 1
ATOM 1523 C CA . GLU A 1 198 ? -12.192 -5.800 17.479 1.00 96.19 198 GLU A CA 1
ATOM 1524 C C . GLU A 1 198 ? -13.326 -4.871 17.031 1.00 96.19 198 GLU A C 1
ATOM 1526 O O . GLU A 1 198 ? -14.164 -5.267 16.219 1.00 96.19 198 GLU A O 1
ATOM 1531 N N . ALA A 1 199 ? -13.374 -3.641 17.551 1.00 97.25 199 ALA A N 1
ATOM 1532 C CA . ALA A 1 199 ? -14.351 -2.644 17.121 1.00 97.25 199 ALA A CA 1
ATOM 1533 C C . ALA A 1 199 ? -14.144 -2.253 15.650 1.00 97.25 199 ALA A C 1
ATOM 1535 O O . ALA A 1 199 ? -15.110 -2.190 14.889 1.00 97.25 199 ALA A O 1
ATOM 1536 N N . TYR A 1 200 ? -12.890 -2.059 15.241 1.00 97.75 200 TYR A N 1
ATOM 1537 C CA . TYR A 1 200 ? -12.540 -1.726 13.867 1.00 97.75 200 TYR A CA 1
ATOM 1538 C C . TYR A 1 200 ? -12.845 -2.870 12.891 1.00 97.75 200 TYR A C 1
ATOM 1540 O O . TYR A 1 200 ? -13.470 -2.635 11.861 1.00 97.75 200 TYR A O 1
ATOM 1548 N N . ASP A 1 201 ? -12.509 -4.121 13.219 1.00 96.88 201 ASP A N 1
ATOM 1549 C CA . ASP A 1 201 ? -12.835 -5.265 12.353 1.00 96.88 201 ASP A CA 1
ATOM 1550 C C . ASP A 1 201 ? -14.358 -5.428 12.180 1.00 96.88 201 ASP A C 1
ATOM 1552 O O . ASP A 1 201 ? -14.838 -5.645 11.064 1.00 96.88 201 ASP A O 1
ATOM 1556 N N . LYS A 1 202 ? -15.140 -5.226 13.253 1.00 97.44 202 LYS A N 1
ATOM 1557 C CA . LYS A 1 202 ? -16.612 -5.192 13.177 1.00 97.44 202 LYS A CA 1
ATOM 1558 C C . LYS A 1 202 ? -17.116 -4.045 12.310 1.00 97.44 202 LYS A C 1
ATOM 1560 O O . LYS A 1 202 ? -18.081 -4.233 11.573 1.00 97.44 202 LYS A O 1
ATOM 1565 N N . PHE A 1 203 ? -16.492 -2.871 12.389 1.00 97.50 203 PHE A N 1
ATOM 1566 C CA . PHE A 1 203 ? -16.824 -1.740 11.527 1.00 97.50 203 PHE A CA 1
ATOM 1567 C C . PHE A 1 203 ? -16.587 -2.089 10.052 1.00 97.50 203 PHE A C 1
ATOM 1569 O O . PHE A 1 203 ? -17.483 -1.890 9.230 1.00 97.50 203 PHE A O 1
ATOM 1576 N N . LEU A 1 204 ? -15.428 -2.673 9.720 1.00 96.62 204 LEU A N 1
ATOM 1577 C CA . LEU A 1 204 ? -15.112 -3.085 8.350 1.00 96.62 204 LEU A CA 1
ATOM 1578 C C . LEU A 1 204 ? -16.138 -4.091 7.809 1.00 96.62 204 LEU A C 1
ATOM 1580 O O . LEU A 1 204 ? -16.640 -3.938 6.693 1.00 96.62 204 LEU A O 1
ATOM 1584 N N . GLU A 1 205 ? -16.482 -5.097 8.615 1.00 95.44 205 GLU A N 1
ATOM 1585 C CA . GLU A 1 205 ? -17.482 -6.105 8.264 1.00 95.44 205 GLU A CA 1
ATOM 1586 C C . GLU A 1 205 ? -18.877 -5.487 8.085 1.00 95.44 205 GLU A C 1
ATOM 1588 O O . GLU A 1 205 ? -19.525 -5.701 7.059 1.00 95.44 205 GLU A O 1
ATOM 1593 N N . HIS A 1 206 ? -19.324 -4.675 9.047 1.00 95.94 206 HIS A N 1
ATOM 1594 C CA . HIS A 1 206 ? -20.653 -4.064 9.043 1.00 95.94 206 HIS A CA 1
ATOM 1595 C C . HIS A 1 206 ? -20.859 -3.114 7.859 1.00 95.94 206 HIS A C 1
ATOM 1597 O O . HIS A 1 206 ? -21.915 -3.123 7.224 1.00 95.94 206 HIS A O 1
ATOM 1603 N N . CYS A 1 207 ? -19.845 -2.310 7.539 1.00 95.38 207 CYS A N 1
ATOM 1604 C CA . CYS A 1 207 ? -19.900 -1.354 6.438 1.00 95.38 207 CYS A CA 1
ATOM 1605 C C . CYS A 1 207 ? -19.583 -1.985 5.075 1.00 95.38 207 CYS A C 1
ATOM 1607 O O . CYS A 1 207 ? -19.652 -1.289 4.062 1.00 95.38 207 CYS A O 1
ATOM 1609 N N . ASN A 1 208 ? -19.279 -3.288 5.027 1.00 95.56 208 ASN A N 1
ATOM 1610 C CA . ASN A 1 208 ? -18.866 -3.992 3.816 1.00 95.56 208 ASN A CA 1
ATOM 1611 C C . ASN A 1 208 ? -17.668 -3.311 3.129 1.00 95.56 208 ASN A C 1
ATOM 1613 O O . ASN A 1 208 ? -17.670 -3.075 1.916 1.00 95.56 208 ASN A O 1
ATOM 1617 N N . VAL A 1 209 ? -16.657 -2.971 3.924 1.00 96.38 209 VAL A N 1
ATOM 1618 C CA . VAL A 1 209 ? -15.444 -2.302 3.459 1.00 96.38 209 VAL A CA 1
ATOM 1619 C C . VAL A 1 209 ? -14.208 -3.165 3.728 1.00 96.38 209 VAL A C 1
ATOM 1621 O O . VAL A 1 209 ? -14.207 -4.077 4.560 1.00 96.38 209 VAL A O 1
ATOM 1624 N N . SER A 1 210 ? -13.148 -2.902 2.980 1.00 96.25 210 SER A N 1
ATOM 1625 C CA . SER A 1 210 ? -11.813 -3.457 3.205 1.00 96.25 210 SER A CA 1
ATOM 1626 C C . SER A 1 210 ? -10.815 -2.321 3.304 1.00 96.25 210 SER A C 1
ATOM 1628 O O . SER A 1 210 ? -10.964 -1.316 2.614 1.00 96.25 210 SER A O 1
ATOM 1630 N N . ASP A 1 211 ? -9.782 -2.471 4.119 1.00 96.12 211 ASP A N 1
ATOM 1631 C CA . ASP A 1 211 ? -8.652 -1.543 4.088 1.00 96.12 211 ASP A CA 1
ATOM 1632 C C . ASP A 1 211 ? -7.541 -2.028 3.144 1.00 96.12 211 ASP A C 1
ATOM 1634 O O . ASP A 1 211 ? -7.632 -3.085 2.509 1.00 96.12 211 ASP A O 1
ATOM 1638 N N . ILE A 1 212 ? -6.486 -1.222 3.009 1.00 95.31 212 ILE A N 1
ATOM 1639 C CA . ILE A 1 212 ? -5.366 -1.525 2.109 1.00 95.31 212 ILE A CA 1
ATOM 1640 C C . ILE A 1 212 ? -4.617 -2.790 2.546 1.00 95.31 212 ILE A C 1
ATOM 1642 O O . ILE A 1 212 ? -4.155 -3.557 1.697 1.00 95.31 212 ILE A O 1
ATOM 1646 N N . ALA A 1 213 ? -4.544 -3.053 3.853 1.00 94.88 213 ALA A N 1
ATOM 1647 C CA . ALA A 1 213 ? -3.956 -4.279 4.376 1.00 94.88 213 ALA A CA 1
ATOM 1648 C C . ALA A 1 213 ? -4.769 -5.508 3.951 1.00 94.88 213 ALA A C 1
ATOM 1650 O O . ALA A 1 213 ? -4.186 -6.463 3.442 1.00 94.88 213 ALA A O 1
ATOM 1651 N N . ASP A 1 214 ? -6.099 -5.470 4.050 1.00 95.50 214 ASP A N 1
ATOM 1652 C CA . ASP A 1 214 ? -6.965 -6.559 3.583 1.00 95.50 214 ASP A CA 1
ATOM 1653 C C . ASP A 1 214 ? -6.800 -6.828 2.078 1.00 95.50 214 ASP A C 1
ATOM 1655 O O . ASP A 1 214 ? -6.754 -7.984 1.644 1.00 95.50 214 ASP A O 1
ATOM 1659 N N . VAL A 1 215 ? -6.680 -5.766 1.273 1.00 96.25 215 VAL A N 1
ATOM 1660 C CA . VAL A 1 215 ? -6.417 -5.869 -0.170 1.00 96.25 215 VAL A CA 1
ATOM 1661 C C . VAL A 1 215 ? -5.086 -6.571 -0.433 1.00 96.25 215 VAL A C 1
ATOM 1663 O O . VAL A 1 215 ? -5.038 -7.529 -1.211 1.00 96.25 215 VAL A O 1
ATOM 1666 N N . PHE A 1 216 ? -4.016 -6.122 0.226 1.00 96.38 216 PHE A N 1
ATOM 1667 C CA . PHE A 1 216 ? -2.694 -6.729 0.099 1.00 96.38 216 PHE A CA 1
ATOM 1668 C C . PHE A 1 216 ? -2.711 -8.209 0.493 1.00 96.38 216 PHE A C 1
ATOM 1670 O O . PHE A 1 216 ? -2.229 -9.051 -0.267 1.00 96.38 216 PHE A O 1
ATOM 1677 N N . LEU A 1 217 ? -3.305 -8.537 1.643 1.00 95.62 217 LEU A N 1
ATOM 1678 C CA . LEU A 1 217 ? -3.367 -9.902 2.158 1.00 95.62 217 LEU A CA 1
ATOM 1679 C C . LEU A 1 217 ? -4.082 -10.846 1.192 1.00 95.62 217 LEU A C 1
ATOM 1681 O O . LEU A 1 217 ? -3.550 -11.911 0.894 1.00 95.62 217 LEU A O 1
ATOM 1685 N N . ARG A 1 218 ? -5.216 -10.439 0.614 1.00 96.12 218 ARG A N 1
ATOM 1686 C CA . ARG A 1 218 ? -5.945 -11.277 -0.355 1.00 96.12 218 ARG A CA 1
ATOM 1687 C C . ARG A 1 218 ? -5.180 -11.494 -1.650 1.00 96.12 218 ARG A C 1
ATOM 1689 O O . ARG A 1 218 ? -5.218 -12.589 -2.209 1.00 96.12 218 ARG A O 1
ATOM 1696 N N . VAL A 1 219 ? -4.482 -10.471 -2.142 1.00 96.56 219 VAL A N 1
ATOM 1697 C CA . VAL A 1 219 ? -3.605 -10.624 -3.313 1.00 96.56 219 VAL A CA 1
ATOM 1698 C C . VAL A 1 219 ? -2.467 -11.592 -2.991 1.00 96.56 219 VAL A C 1
ATOM 1700 O O . VAL A 1 219 ? -2.207 -12.510 -3.770 1.00 96.56 219 VAL A O 1
ATOM 1703 N N . ARG A 1 220 ? -1.837 -11.441 -1.822 1.00 95.38 220 ARG A N 1
ATOM 1704 C CA . ARG A 1 220 ? -0.772 -12.329 -1.346 1.00 95.38 220 ARG A CA 1
ATOM 1705 C C . ARG A 1 220 ? -1.249 -13.776 -1.223 1.00 95.38 220 ARG A C 1
ATOM 1707 O O . ARG A 1 220 ? -0.601 -14.667 -1.761 1.00 95.38 220 ARG A O 1
ATOM 1714 N N . GLU A 1 221 ? -2.396 -14.008 -0.592 1.00 95.56 221 GLU A N 1
ATOM 1715 C CA . GLU A 1 221 ? -3.026 -15.329 -0.475 1.00 95.56 221 GLU A CA 1
ATOM 1716 C C . GLU A 1 221 ? -3.328 -15.931 -1.850 1.00 95.56 221 GLU A C 1
ATOM 1718 O O . GLU A 1 221 ? -3.033 -17.101 -2.098 1.00 95.56 221 GLU A O 1
ATOM 1723 N N . LYS A 1 222 ? -3.855 -15.130 -2.788 1.00 95.75 222 LYS A N 1
ATOM 1724 C CA . LYS A 1 222 ? -4.113 -15.589 -4.156 1.00 95.75 222 LYS A CA 1
ATOM 1725 C C . LYS A 1 222 ? -2.828 -15.999 -4.870 1.00 95.75 222 LYS A C 1
ATOM 1727 O O . LYS A 1 222 ? -2.832 -17.003 -5.576 1.00 95.75 222 LYS A O 1
ATOM 1732 N N . PHE A 1 223 ? -1.747 -15.245 -4.695 1.00 94.62 223 PHE A N 1
ATOM 1733 C CA . PHE A 1 223 ? -0.448 -15.551 -5.295 1.00 94.62 223 PHE A CA 1
ATOM 1734 C C . PHE A 1 223 ? 0.198 -16.791 -4.674 1.00 94.62 223 PHE A C 1
ATOM 1736 O O . PHE A 1 223 ? 0.807 -17.579 -5.391 1.00 94.62 223 PHE A O 1
ATOM 1743 N N . GLN A 1 224 ? 0.024 -17.000 -3.369 1.00 93.56 224 GLN A N 1
ATOM 1744 C CA . GLN A 1 224 ? 0.475 -18.213 -2.684 1.00 93.56 224 GLN A CA 1
ATOM 1745 C C . GLN A 1 224 ? -0.313 -19.450 -3.133 1.00 93.56 224 GLN A C 1
ATOM 1747 O O . GLN A 1 224 ? 0.273 -20.508 -3.348 1.00 93.56 224 GLN A O 1
ATOM 1752 N N . ALA A 1 225 ? -1.631 -19.321 -3.305 1.00 96.06 225 ALA A N 1
ATOM 1753 C CA . ALA A 1 225 ? -2.490 -20.413 -3.757 1.00 96.06 225 ALA A CA 1
ATOM 1754 C C . ALA A 1 225 ? -2.329 -20.732 -5.255 1.00 96.06 225 ALA A C 1
ATOM 1756 O O . ALA A 1 225 ? -2.559 -21.866 -5.671 1.00 96.06 225 ALA A O 1
ATOM 1757 N N . ASP A 1 226 ? -1.964 -19.741 -6.072 1.00 95.81 226 ASP A N 1
ATOM 1758 C CA . ASP A 1 226 ? -1.804 -19.862 -7.523 1.00 95.81 226 ASP A CA 1
ATOM 1759 C C . ASP A 1 226 ? -0.563 -19.084 -8.015 1.00 95.81 226 ASP A C 1
ATOM 1761 O O . ASP A 1 226 ? -0.678 -17.947 -8.500 1.00 95.81 226 ASP A O 1
ATOM 1765 N N . PRO A 1 227 ? 0.636 -19.697 -7.923 1.00 93.56 227 PRO A N 1
ATOM 1766 C CA . PRO A 1 227 ? 1.889 -19.075 -8.353 1.00 93.56 227 PRO A CA 1
ATOM 1767 C C . PRO A 1 227 ? 1.917 -18.703 -9.840 1.00 93.56 227 PRO A C 1
ATOM 1769 O O . PRO A 1 227 ? 2.540 -17.711 -10.216 1.00 93.56 227 PRO A O 1
ATOM 1772 N N . ALA A 1 228 ? 1.194 -19.437 -10.694 1.00 93.56 228 ALA A N 1
ATOM 1773 C CA . ALA A 1 228 ? 1.115 -19.137 -12.124 1.00 93.56 228 ALA A CA 1
ATOM 1774 C C . ALA A 1 228 ? 0.395 -17.802 -12.380 1.00 93.56 228 ALA A C 1
ATOM 1776 O O . ALA A 1 228 ? 0.786 -17.025 -13.255 1.00 93.56 228 ALA A O 1
ATOM 1777 N N . THR A 1 229 ? -0.640 -17.493 -11.591 1.00 92.81 229 THR A N 1
ATOM 1778 C CA . THR A 1 229 ? -1.270 -16.167 -11.618 1.00 92.81 229 THR A CA 1
ATOM 1779 C C . THR A 1 229 ? -0.307 -15.077 -11.143 1.00 92.81 229 THR A C 1
ATOM 1781 O O . THR A 1 229 ? -0.253 -14.021 -11.776 1.00 92.81 229 THR A O 1
ATOM 1784 N N . ALA A 1 230 ? 0.490 -15.331 -10.101 1.00 90.94 230 ALA A N 1
ATOM 1785 C CA . ALA A 1 230 ? 1.496 -14.382 -9.619 1.00 90.94 230 ALA A CA 1
ATOM 1786 C C . ALA A 1 230 ? 2.559 -14.073 -10.688 1.00 90.94 230 ALA A C 1
ATOM 1788 O O . ALA A 1 230 ? 2.893 -12.914 -10.928 1.00 90.94 230 ALA A O 1
ATOM 1789 N N . GLU A 1 231 ? 3.079 -15.097 -11.368 1.00 89.62 231 GLU A N 1
ATOM 1790 C CA . GLU A 1 231 ? 4.015 -14.922 -12.483 1.00 89.62 231 GLU A CA 1
ATOM 1791 C C . GLU A 1 231 ? 3.392 -14.148 -13.639 1.00 89.62 231 GLU A C 1
ATOM 1793 O O . GLU A 1 231 ? 4.007 -13.207 -14.132 1.00 89.62 231 GLU A O 1
ATOM 1798 N N . ARG A 1 232 ? 2.152 -14.464 -14.034 1.00 89.00 232 ARG A N 1
ATOM 1799 C CA . ARG A 1 232 ? 1.448 -13.722 -15.090 1.00 89.00 232 ARG A CA 1
ATOM 1800 C C . ARG A 1 232 ? 1.302 -12.240 -14.738 1.00 89.00 232 ARG A C 1
ATOM 1802 O O . ARG A 1 232 ? 1.600 -11.387 -15.569 1.00 89.00 232 ARG A O 1
ATOM 1809 N N . CYS A 1 233 ? 0.886 -11.924 -13.511 1.00 88.25 233 CYS A N 1
ATOM 1810 C CA . CYS A 1 233 ? 0.781 -10.543 -13.036 1.00 88.25 233 CYS A CA 1
ATOM 1811 C C . CYS A 1 233 ? 2.136 -9.820 -13.061 1.00 88.25 233 CYS A C 1
ATOM 1813 O O . CYS A 1 233 ? 2.208 -8.686 -13.524 1.00 88.25 233 CYS A O 1
ATOM 1815 N N . ARG A 1 234 ? 3.213 -10.484 -12.622 1.00 86.50 234 ARG A N 1
ATOM 1816 C CA . ARG A 1 234 ? 4.567 -9.904 -12.574 1.00 86.50 234 ARG A CA 1
ATOM 1817 C C . ARG A 1 234 ? 5.255 -9.825 -13.936 1.00 86.50 234 ARG A C 1
ATOM 1819 O O . ARG A 1 234 ? 6.150 -9.005 -14.101 1.00 86.50 234 ARG A O 1
ATOM 1826 N N . ASN A 1 235 ? 4.913 -10.693 -14.886 1.00 84.81 235 ASN A N 1
ATOM 1827 C CA . ASN A 1 235 ? 5.563 -10.765 -16.198 1.00 84.81 235 ASN A CA 1
ATOM 1828 C C . ASN A 1 235 ? 4.853 -9.923 -17.253 1.00 84.81 235 ASN A C 1
ATOM 1830 O O . ASN A 1 235 ? 5.490 -9.500 -18.209 1.00 84.81 235 ASN A O 1
ATOM 1834 N N . ASN A 1 236 ? 3.568 -9.617 -17.080 1.00 83.06 236 ASN A N 1
ATOM 1835 C CA . ASN A 1 236 ? 2.850 -8.742 -18.008 1.00 83.06 236 ASN A CA 1
ATOM 1836 C C . ASN A 1 236 ? 3.256 -7.266 -17.884 1.00 83.06 236 ASN A C 1
ATOM 1838 O O . ASN A 1 236 ? 2.966 -6.474 -18.782 1.00 83.06 236 ASN A O 1
ATOM 1842 N N . SER A 1 237 ? 3.958 -6.913 -16.808 1.00 83.19 237 SER A N 1
ATOM 1843 C CA . SER A 1 237 ? 4.263 -5.537 -16.451 1.00 83.19 237 SER A CA 1
ATOM 1844 C C . SER A 1 237 ? 5.755 -5.323 -16.199 1.00 83.19 237 SER A C 1
ATOM 1846 O O . SER A 1 237 ? 6.456 -6.196 -15.690 1.00 83.19 237 SER A O 1
ATOM 1848 N N . ARG A 1 238 ? 6.235 -4.131 -16.549 1.00 85.94 238 ARG A N 1
ATOM 1849 C CA . ARG A 1 238 ? 7.538 -3.593 -16.142 1.00 85.94 238 ARG A CA 1
ATOM 1850 C C . ARG A 1 238 ? 7.300 -2.409 -15.227 1.00 85.94 238 ARG A C 1
ATOM 1852 O O . ARG A 1 238 ? 6.371 -1.640 -15.464 1.00 85.94 238 ARG A O 1
ATOM 1859 N N . TYR A 1 239 ? 8.147 -2.252 -14.220 1.00 89.44 239 TYR A N 1
ATOM 1860 C CA . TYR A 1 239 ? 7.959 -1.227 -13.202 1.00 89.44 239 TYR A CA 1
ATOM 1861 C C . TYR A 1 239 ? 9.168 -0.306 -13.138 1.00 89.44 239 TYR A C 1
ATOM 1863 O O . TYR A 1 239 ? 10.304 -0.772 -13.079 1.00 89.44 239 TYR A O 1
ATOM 1871 N N . ILE A 1 240 ? 8.900 0.994 -13.144 1.00 90.81 240 ILE A N 1
ATOM 1872 C CA . ILE A 1 240 ? 9.857 2.044 -12.810 1.00 90.81 240 ILE A CA 1
ATOM 1873 C C . ILE A 1 240 ? 9.418 2.613 -11.467 1.00 90.81 240 ILE A C 1
ATOM 1875 O O . ILE A 1 240 ? 8.342 3.185 -11.385 1.00 90.81 240 ILE A O 1
ATOM 1879 N N . VAL A 1 241 ? 10.217 2.446 -10.426 1.00 92.12 241 VAL A N 1
ATOM 1880 C CA . VAL A 1 241 ? 9.960 2.933 -9.073 1.00 92.12 241 VAL A CA 1
ATOM 1881 C C . VAL A 1 241 ? 10.745 4.224 -8.878 1.00 92.12 241 VAL A C 1
ATOM 1883 O O . VAL A 1 241 ? 11.970 4.223 -8.967 1.00 92.12 241 VAL A O 1
ATOM 1886 N N . LEU A 1 242 ? 10.029 5.321 -8.646 1.00 91.06 242 LEU A N 1
ATOM 1887 C CA . LEU A 1 242 ? 10.596 6.658 -8.450 1.00 91.06 242 LEU A CA 1
ATOM 1888 C C . LEU A 1 242 ? 11.033 6.898 -7.004 1.00 91.06 242 LEU A C 1
ATOM 1890 O O . LEU A 1 242 ? 11.926 7.697 -6.753 1.00 91.06 242 LEU A O 1
ATOM 1894 N N . GLU A 1 243 ? 10.375 6.229 -6.058 1.00 89.25 243 GLU A N 1
ATOM 1895 C CA . GLU A 1 243 ? 10.511 6.480 -4.625 1.00 89.25 243 GLU A CA 1
ATOM 1896 C C . GLU A 1 243 ? 10.507 5.170 -3.850 1.00 89.25 243 GLU A C 1
ATOM 1898 O O . GLU A 1 243 ? 9.804 4.220 -4.202 1.00 89.25 243 GLU A O 1
ATOM 1903 N N . LEU A 1 244 ? 11.285 5.130 -2.770 1.00 88.75 244 LEU A N 1
ATOM 1904 C CA . LEU A 1 244 ? 11.265 4.000 -1.852 1.00 88.75 244 LEU A CA 1
ATOM 1905 C C . LEU A 1 244 ? 9.985 4.001 -1.015 1.00 88.75 244 LEU A C 1
ATOM 1907 O O . LEU A 1 244 ? 9.472 5.070 -0.676 1.00 88.75 244 LEU A O 1
ATOM 1911 N N . PRO A 1 245 ? 9.478 2.808 -0.659 1.00 90.12 245 PRO A N 1
ATOM 1912 C CA . PRO A 1 245 ? 8.307 2.686 0.195 1.00 90.12 245 PRO A CA 1
ATOM 1913 C C . PRO A 1 245 ? 8.555 3.375 1.542 1.00 90.12 245 PRO A C 1
ATOM 1915 O O . PRO A 1 245 ? 9.604 3.188 2.160 1.00 90.12 245 PRO A O 1
ATOM 1918 N N . GLN A 1 246 ? 7.579 4.156 2.003 1.00 87.25 246 GLN A N 1
ATOM 1919 C CA . GLN A 1 246 ? 7.665 4.899 3.265 1.00 87.25 246 GLN A CA 1
ATOM 1920 C C . GLN A 1 246 ? 7.020 4.133 4.418 1.00 87.25 246 GLN A C 1
ATOM 1922 O O . GLN A 1 246 ? 7.341 4.351 5.586 1.00 87.25 246 GLN A O 1
ATOM 1927 N N . THR A 1 247 ? 6.115 3.212 4.094 1.00 88.12 247 THR A N 1
ATOM 1928 C CA . THR A 1 247 ? 5.384 2.408 5.070 1.00 88.12 247 THR A CA 1
ATOM 1929 C C . THR A 1 247 ? 5.778 0.932 5.007 1.00 88.12 247 THR A C 1
ATOM 1931 O O . THR A 1 247 ? 6.273 0.414 3.998 1.00 88.12 247 THR A O 1
ATOM 1934 N N . GLN A 1 248 ? 5.522 0.208 6.100 1.00 87.81 248 GLN A N 1
ATOM 1935 C CA . GLN A 1 248 ? 5.761 -1.237 6.160 1.00 87.81 248 GLN A CA 1
ATOM 1936 C C . GLN A 1 248 ? 4.908 -1.995 5.130 1.00 87.81 248 GLN A C 1
ATOM 1938 O O . GLN A 1 248 ? 5.388 -2.940 4.510 1.00 87.81 248 GLN A O 1
ATOM 1943 N N . ILE A 1 249 ? 3.658 -1.573 4.913 1.00 91.38 249 ILE A N 1
ATOM 1944 C CA . ILE A 1 249 ? 2.777 -2.214 3.933 1.00 91.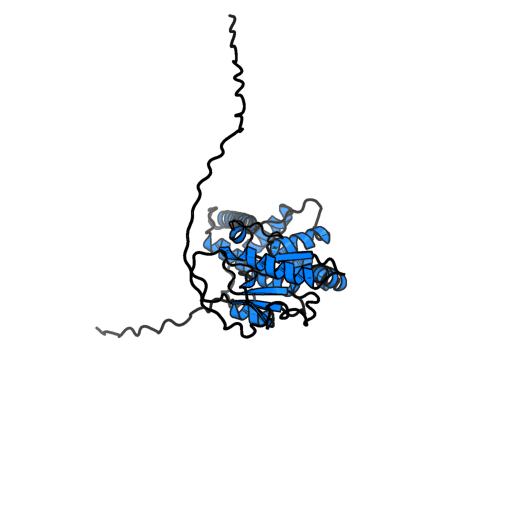38 249 ILE A CA 1
ATOM 1945 C C . ILE A 1 249 ? 3.273 -2.013 2.500 1.00 91.38 249 ILE A C 1
ATOM 1947 O O . ILE A 1 249 ? 3.314 -2.976 1.741 1.00 91.38 249 ILE A O 1
ATOM 1951 N N . GLU A 1 250 ? 3.730 -0.813 2.143 1.00 93.12 250 GLU A N 1
ATOM 1952 C CA . GLU A 1 250 ? 4.337 -0.557 0.833 1.00 93.12 250 GLU A CA 1
ATOM 1953 C C . GLU A 1 250 ? 5.619 -1.369 0.640 1.00 93.12 250 GLU A C 1
ATOM 1955 O O . GLU A 1 250 ? 5.875 -1.881 -0.448 1.00 93.12 250 GLU A O 1
ATOM 1960 N N . THR A 1 251 ? 6.403 -1.542 1.706 1.00 92.06 251 THR A N 1
ATOM 1961 C CA . THR A 1 251 ? 7.604 -2.382 1.682 1.00 92.06 251 THR A CA 1
ATOM 1962 C C . THR A 1 251 ? 7.253 -3.826 1.321 1.00 92.06 251 THR A C 1
ATOM 1964 O O . THR A 1 251 ? 7.860 -4.411 0.425 1.00 92.06 251 THR A O 1
ATOM 1967 N N . GLU A 1 252 ? 6.241 -4.400 1.972 1.00 92.81 252 GLU A N 1
ATOM 1968 C CA . GLU A 1 252 ? 5.780 -5.762 1.682 1.00 92.81 252 GLU A CA 1
ATOM 1969 C C . GLU A 1 252 ? 5.104 -5.875 0.304 1.00 92.81 252 GLU A C 1
ATOM 1971 O O . GLU A 1 252 ? 5.307 -6.860 -0.410 1.00 92.81 252 GLU A O 1
ATOM 1976 N N . MET A 1 253 ? 4.372 -4.842 -0.125 1.00 94.75 253 MET A N 1
ATOM 1977 C CA . MET A 1 253 ? 3.824 -4.744 -1.479 1.00 94.75 253 MET A CA 1
ATOM 1978 C C . MET A 1 253 ? 4.925 -4.762 -2.539 1.00 94.75 253 MET A C 1
ATOM 1980 O O . MET A 1 253 ? 4.800 -5.485 -3.530 1.00 94.75 253 MET A O 1
ATOM 1984 N N . LEU A 1 254 ? 6.000 -3.998 -2.339 1.00 93.19 254 LEU A N 1
ATOM 1985 C CA . LEU A 1 254 ? 7.117 -3.936 -3.274 1.00 93.19 254 LEU A CA 1
ATOM 1986 C C . LEU A 1 254 ? 7.880 -5.264 -3.319 1.00 93.19 254 LEU A C 1
ATOM 1988 O O . LEU A 1 254 ? 8.171 -5.754 -4.407 1.00 93.19 254 LEU A O 1
ATOM 1992 N N . LYS A 1 255 ? 8.125 -5.902 -2.167 1.00 92.06 255 LYS A N 1
ATOM 1993 C CA . LYS A 1 255 ? 8.732 -7.244 -2.110 1.00 92.06 255 LYS A CA 1
ATOM 1994 C C . LYS A 1 255 ? 7.929 -8.273 -2.897 1.00 92.06 255 LYS A C 1
ATOM 1996 O O . LYS A 1 255 ? 8.491 -9.012 -3.698 1.00 92.06 255 LYS A O 1
ATOM 2001 N N . LEU A 1 256 ? 6.610 -8.304 -2.711 1.00 92.25 256 LEU A N 1
ATOM 2002 C CA . LEU A 1 256 ? 5.747 -9.247 -3.421 1.00 92.25 256 LEU A CA 1
ATOM 2003 C C . LEU A 1 256 ? 5.634 -8.918 -4.925 1.00 92.25 256 LEU A C 1
ATOM 2005 O O . LEU A 1 256 ? 5.567 -9.837 -5.745 1.00 92.25 256 LEU A O 1
ATOM 2009 N N . LEU A 1 257 ? 5.666 -7.630 -5.293 1.00 91.56 257 LEU A N 1
ATOM 2010 C CA . LEU A 1 257 ? 5.684 -7.152 -6.682 1.00 91.56 257 LEU A CA 1
ATOM 2011 C C . LEU A 1 257 ? 6.952 -7.606 -7.418 1.00 91.56 257 LEU A C 1
ATOM 2013 O O . LEU A 1 257 ? 6.868 -8.125 -8.532 1.00 91.56 257 LEU A O 1
ATOM 2017 N N . VAL A 1 258 ? 8.112 -7.422 -6.786 1.00 89.25 258 VAL A N 1
ATOM 2018 C CA . VAL A 1 258 ? 9.426 -7.792 -7.326 1.00 89.25 258 VAL A CA 1
ATOM 2019 C C . VAL A 1 258 ? 9.580 -9.314 -7.357 1.00 89.25 258 VAL A C 1
ATOM 2021 O O . VAL A 1 258 ? 9.958 -9.879 -8.384 1.00 89.25 258 VAL A O 1
ATOM 2024 N N . GLY A 1 259 ? 9.214 -10.004 -6.274 1.00 86.81 259 GLY A N 1
ATOM 2025 C CA . GLY A 1 259 ? 9.421 -11.442 -6.147 1.00 86.81 259 GLY A CA 1
ATOM 2026 C C . GLY A 1 259 ? 10.899 -11.814 -6.123 1.00 86.81 259 GLY A C 1
ATOM 2027 O O . GLY A 1 259 ? 11.696 -11.144 -5.480 1.00 86.81 259 GLY A O 1
ATOM 2028 N N . ASP A 1 260 ? 11.257 -12.849 -6.884 1.00 83.00 260 ASP A N 1
ATOM 2029 C CA . ASP A 1 260 ? 12.637 -13.342 -7.011 1.00 83.00 260 ASP A CA 1
ATOM 2030 C C . ASP A 1 260 ? 13.448 -12.589 -8.082 1.00 83.00 260 ASP A C 1
ATOM 2032 O O . ASP A 1 260 ? 14.519 -13.029 -8.501 1.00 83.00 260 ASP A O 1
ATOM 2036 N N . LYS A 1 261 ? 12.908 -11.481 -8.601 1.00 82.19 261 LYS A N 1
ATOM 2037 C CA . LYS A 1 261 ? 13.549 -10.704 -9.661 1.00 82.19 261 LYS A CA 1
ATOM 2038 C C . LYS A 1 261 ? 14.562 -9.736 -9.071 1.00 82.19 261 LYS A C 1
ATOM 2040 O O . LYS A 1 261 ? 14.348 -9.167 -8.004 1.00 82.19 261 LYS A O 1
ATOM 2045 N N . SER A 1 262 ? 15.641 -9.490 -9.804 1.00 81.50 262 SER A N 1
ATOM 2046 C CA . SER A 1 262 ? 16.594 -8.463 -9.411 1.00 81.50 262 SER A CA 1
ATOM 2047 C C . SER A 1 262 ? 16.037 -7.059 -9.646 1.00 81.50 262 SER A C 1
ATOM 2049 O O . SER A 1 262 ? 15.238 -6.810 -10.559 1.00 81.50 262 SER A O 1
ATOM 2051 N N . THR A 1 263 ? 16.460 -6.130 -8.788 1.00 85.94 263 THR A N 1
ATOM 2052 C CA . THR A 1 263 ? 16.164 -4.705 -8.939 1.00 85.94 263 THR A CA 1
ATOM 2053 C C . THR A 1 263 ? 17.376 -4.035 -9.568 1.00 85.94 263 THR A C 1
ATOM 2055 O O . THR A 1 263 ? 18.507 -4.216 -9.115 1.00 85.94 263 THR A O 1
ATOM 2058 N N . THR A 1 264 ? 17.163 -3.272 -10.636 1.00 87.50 264 THR A N 1
ATOM 2059 C CA . THR A 1 264 ? 18.235 -2.464 -11.228 1.00 87.50 264 THR A CA 1
ATOM 2060 C C . THR A 1 264 ? 18.090 -1.036 -10.742 1.00 87.50 264 THR A C 1
ATOM 2062 O O . THR A 1 264 ? 17.086 -0.383 -11.017 1.00 87.50 264 THR A O 1
ATOM 2065 N N . VAL A 1 265 ? 19.098 -0.559 -10.023 1.00 86.25 265 VAL A N 1
ATOM 2066 C CA . VAL A 1 265 ? 19.222 0.845 -9.647 1.00 86.25 265 VAL A CA 1
ATOM 2067 C C . VAL A 1 265 ? 19.769 1.601 -10.840 1.00 86.25 265 VAL A C 1
ATOM 2069 O O . VAL A 1 265 ? 20.804 1.227 -11.396 1.00 86.25 265 VAL A O 1
ATOM 2072 N N . VAL A 1 266 ? 19.048 2.642 -11.229 1.00 84.38 266 VAL A N 1
ATOM 2073 C CA . VAL A 1 266 ? 19.440 3.568 -12.276 1.00 84.38 266 VAL A CA 1
ATOM 2074 C C . VAL A 1 266 ? 19.742 4.899 -11.610 1.00 84.38 266 VAL A C 1
ATOM 2076 O O . VAL A 1 266 ? 18.839 5.560 -11.092 1.00 84.38 266 VAL A O 1
ATOM 2079 N N . THR A 1 267 ? 21.013 5.284 -11.631 1.00 81.19 267 THR A N 1
ATOM 2080 C CA . THR A 1 267 ? 21.461 6.576 -11.113 1.00 81.19 267 THR A CA 1
ATOM 2081 C C . THR A 1 267 ? 21.687 7.521 -12.288 1.00 81.19 267 THR A C 1
ATOM 2083 O O . THR A 1 267 ? 22.207 7.132 -13.340 1.00 81.19 267 THR A O 1
ATOM 2086 N N . MET A 1 268 ? 21.261 8.769 -12.114 1.00 73.75 268 MET A N 1
ATOM 2087 C CA . MET A 1 268 ? 21.478 9.826 -13.089 1.00 73.75 268 MET A CA 1
ATOM 2088 C C . MET A 1 268 ? 22.721 10.632 -12.728 1.00 73.75 268 MET A C 1
ATOM 2090 O O . MET A 1 268 ? 22.810 11.195 -11.639 1.00 73.75 268 MET A O 1
ATOM 2094 N N . GLU A 1 269 ? 23.639 10.757 -13.681 1.00 72.00 269 GLU A N 1
ATOM 2095 C CA . GLU A 1 269 ? 24.719 11.738 -13.612 1.00 72.00 269 GLU A CA 1
ATOM 2096 C C . GLU A 1 269 ? 24.438 12.850 -14.625 1.00 72.00 269 GLU A C 1
ATOM 2098 O O . GLU A 1 269 ? 24.428 12.616 -15.838 1.00 72.00 269 GLU A O 1
ATOM 2103 N N . THR A 1 270 ? 24.195 14.067 -14.134 1.00 65.31 270 THR A N 1
ATOM 2104 C CA . THR A 1 270 ? 24.180 15.272 -14.968 1.00 65.31 270 THR A CA 1
ATOM 2105 C C . THR A 1 270 ? 25.594 15.834 -15.056 1.00 65.31 270 THR A C 1
ATOM 2107 O O . THR A 1 270 ? 26.295 15.977 -14.053 1.00 65.31 270 THR A O 1
ATOM 2110 N N . SER A 1 271 ? 26.050 16.137 -16.273 1.00 64.25 271 SER A N 1
ATOM 2111 C CA . SER A 1 271 ? 27.352 16.779 -16.458 1.00 64.25 271 SER A CA 1
ATOM 2112 C C . SER A 1 271 ? 27.347 18.165 -15.806 1.00 64.25 271 SER A C 1
ATOM 2114 O O . SER A 1 271 ? 26.487 18.992 -16.108 1.00 64.25 271 SER A O 1
ATOM 2116 N N . LEU A 1 272 ? 28.330 18.433 -14.941 1.00 59.06 272 LEU A N 1
ATOM 2117 C CA . LEU A 1 272 ? 28.491 19.713 -14.235 1.00 59.06 272 LEU A CA 1
ATOM 2118 C C . LEU A 1 272 ? 28.734 20.911 -15.175 1.00 59.06 272 LEU A C 1
ATOM 2120 O O . LEU A 1 272 ? 28.615 22.055 -14.744 1.00 59.06 272 LEU A O 1
ATOM 2124 N N . ASP A 1 273 ? 29.046 20.666 -16.452 1.00 59.69 273 ASP A N 1
ATOM 2125 C CA . ASP A 1 273 ? 29.327 21.709 -17.450 1.00 59.69 273 ASP A CA 1
ATOM 2126 C C . ASP A 1 273 ? 28.070 22.437 -17.971 1.00 59.69 273 ASP A C 1
ATOM 2128 O O . ASP A 1 273 ? 28.167 23.344 -18.802 1.00 59.69 273 ASP A O 1
ATOM 2132 N N . MET A 1 274 ? 26.878 22.081 -17.486 1.00 52.97 274 MET A N 1
ATOM 2133 C CA . MET A 1 274 ? 25.629 22.733 -17.872 1.00 52.97 274 MET A CA 1
ATOM 2134 C C . MET A 1 274 ? 25.333 23.909 -16.938 1.00 52.97 274 MET A C 1
ATOM 2136 O O . MET A 1 274 ? 24.915 23.745 -15.795 1.00 52.97 274 MET A O 1
ATOM 2140 N N . SER A 1 275 ? 25.522 25.134 -17.433 1.00 50.41 275 SER A N 1
ATOM 2141 C CA . SER A 1 275 ? 25.006 26.328 -16.763 1.00 50.41 275 SER A CA 1
ATOM 2142 C C . SER A 1 275 ? 23.487 26.204 -16.600 1.00 50.41 275 SER A C 1
ATOM 2144 O O . SER A 1 275 ? 22.797 25.981 -17.593 1.00 50.41 275 SER A O 1
ATOM 2146 N N . PHE A 1 276 ? 23.002 26.389 -15.368 1.00 50.28 276 PHE A N 1
ATOM 2147 C CA . PHE A 1 276 ? 21.638 26.219 -14.823 1.00 50.28 276 PHE A CA 1
ATOM 2148 C C . PHE A 1 276 ? 20.441 26.849 -15.587 1.00 50.28 276 PHE A C 1
ATOM 2150 O O . PHE A 1 276 ? 19.341 26.925 -15.050 1.00 50.28 276 PHE A O 1
ATOM 2157 N N . SER A 1 277 ? 20.607 27.335 -16.816 1.00 51.16 277 SER A N 1
ATOM 2158 C CA . SER A 1 277 ? 19.594 28.075 -17.579 1.00 51.16 277 SER A CA 1
ATOM 2159 C C . SER A 1 277 ? 19.150 27.414 -18.888 1.00 51.16 277 SER A C 1
ATOM 2161 O O . SER A 1 277 ? 18.337 28.002 -19.603 1.00 51.16 277 SER A O 1
ATOM 2163 N N . GLN A 1 278 ? 19.639 26.216 -19.223 1.00 53.28 278 GLN A N 1
ATOM 2164 C CA . GLN A 1 278 ? 19.188 25.472 -20.404 1.00 53.28 278 GLN A CA 1
ATOM 2165 C C . GLN A 1 278 ? 18.508 24.161 -20.014 1.00 53.28 278 GLN A C 1
ATOM 2167 O O . GLN A 1 278 ? 18.987 23.428 -19.155 1.00 53.28 278 GLN A O 1
ATOM 2172 N N . SER A 1 279 ? 17.366 23.899 -20.655 1.00 58.12 279 SER A N 1
ATOM 2173 C CA . SER A 1 279 ? 16.637 22.635 -20.581 1.00 58.12 279 SER A CA 1
ATOM 2174 C C . SER A 1 279 ? 17.591 21.471 -20.837 1.00 58.12 279 SER A C 1
ATOM 2176 O O . SER A 1 279 ? 18.247 21.451 -21.878 1.00 58.12 279 SER A O 1
ATOM 2178 N N . VAL A 1 280 ? 17.663 20.524 -19.900 1.00 58.06 280 VAL A N 1
ATOM 2179 C CA . VAL A 1 280 ? 18.480 19.315 -20.044 1.00 58.06 280 VAL A CA 1
ATOM 2180 C C . VAL A 1 280 ? 17.958 18.528 -21.241 1.00 58.06 280 VAL A C 1
ATOM 2182 O O . VAL A 1 280 ? 16.832 18.025 -21.226 1.00 58.06 280 VAL A O 1
ATOM 2185 N N . GLU A 1 281 ? 18.760 18.443 -22.298 1.00 61.41 281 GLU A N 1
ATOM 2186 C CA . GLU A 1 281 ? 18.434 17.592 -23.432 1.00 61.41 281 GLU A CA 1
ATOM 2187 C C . GLU A 1 281 ? 18.621 16.120 -23.021 1.00 61.41 281 GLU A C 1
ATOM 2189 O O . GLU A 1 281 ? 19.592 15.784 -22.336 1.00 61.41 281 GLU A O 1
ATOM 2194 N N . PRO A 1 282 ? 17.751 15.192 -23.463 1.00 57.72 282 PRO A N 1
ATOM 2195 C CA . PRO A 1 282 ? 17.849 13.771 -23.112 1.00 57.72 282 PRO A CA 1
ATOM 2196 C C . PRO A 1 282 ? 19.197 13.120 -23.470 1.00 57.72 282 PRO A C 1
ATOM 2198 O O . PRO A 1 282 ? 19.507 12.038 -22.980 1.00 57.72 282 PRO A O 1
ATOM 2201 N N . ALA A 1 283 ? 19.980 13.747 -24.355 1.00 57.59 283 ALA A N 1
ATOM 2202 C CA . ALA A 1 283 ? 21.290 13.275 -24.794 1.00 57.59 283 ALA A CA 1
ATOM 2203 C C . ALA A 1 283 ? 22.407 13.466 -23.749 1.00 57.59 283 ALA A C 1
ATOM 2205 O O . ALA A 1 283 ? 23.426 12.779 -23.846 1.00 57.59 283 ALA A O 1
ATOM 2206 N N . ASP A 1 284 ? 22.212 14.345 -22.761 1.00 62.00 284 ASP A N 1
ATOM 2207 C CA . ASP A 1 284 ? 23.220 14.687 -21.745 1.00 62.00 284 ASP A CA 1
ATOM 2208 C C . ASP A 1 284 ? 23.087 13.864 -20.455 1.00 62.00 284 ASP A C 1
ATOM 2210 O O . ASP A 1 284 ? 23.902 13.981 -19.539 1.00 62.00 284 ASP A O 1
ATOM 2214 N N . VAL A 1 285 ? 22.076 12.995 -20.390 1.00 63.03 285 VAL A N 1
ATOM 2215 C CA . VAL A 1 285 ? 21.819 12.115 -19.252 1.00 63.03 285 VAL A CA 1
ATOM 2216 C C . VAL A 1 285 ? 22.648 10.839 -19.391 1.00 63.03 285 VAL A C 1
ATOM 2218 O O . VAL A 1 285 ? 22.417 10.022 -20.287 1.00 63.03 285 VAL A O 1
ATOM 2221 N N . ARG A 1 286 ? 23.607 10.636 -18.481 1.00 67.44 286 ARG A N 1
ATOM 2222 C CA . ARG A 1 286 ? 24.290 9.345 -18.337 1.00 67.44 286 ARG A CA 1
ATOM 2223 C C . ARG A 1 286 ? 23.526 8.469 -17.354 1.00 67.44 286 ARG A C 1
ATOM 2225 O O . ARG A 1 286 ? 23.326 8.850 -16.205 1.00 67.44 286 ARG A O 1
ATOM 2232 N N . LEU A 1 287 ? 23.119 7.296 -17.836 1.00 70.06 287 LEU A N 1
ATOM 2233 C CA . LEU A 1 287 ? 22.490 6.252 -17.034 1.00 70.06 287 LEU A CA 1
ATOM 2234 C C . LEU A 1 287 ? 23.551 5.230 -16.639 1.00 70.06 287 LEU A C 1
ATOM 2236 O O . LEU A 1 287 ? 24.152 4.590 -17.509 1.00 70.06 287 LEU A O 1
ATOM 2240 N N . THR A 1 288 ? 23.769 5.065 -15.341 1.00 74.69 288 THR A N 1
ATOM 2241 C CA . THR A 1 288 ? 24.529 3.938 -14.797 1.00 74.69 288 THR A CA 1
ATOM 2242 C C . THR A 1 288 ? 23.554 2.931 -14.202 1.00 74.69 288 THR A C 1
ATOM 2244 O O . THR A 1 288 ? 22.535 3.304 -13.628 1.00 74.69 288 THR A O 1
ATOM 2247 N N . ASN A 1 289 ? 23.841 1.640 -14.390 1.00 79.12 289 ASN A N 1
ATOM 2248 C CA . ASN A 1 289 ? 22.976 0.558 -13.929 1.00 79.12 289 ASN A CA 1
ATOM 2249 C C . ASN A 1 289 ? 23.733 -0.321 -12.943 1.00 79.12 289 ASN A C 1
ATOM 2251 O O . ASN A 1 289 ? 24.768 -0.897 -13.296 1.00 79.12 289 ASN A O 1
ATOM 2255 N N . GLN A 1 290 ? 23.173 -0.488 -11.751 1.00 81.12 290 GLN A N 1
ATOM 2256 C CA . GLN A 1 290 ? 23.672 -1.423 -10.755 1.00 81.12 290 GLN A CA 1
ATOM 2257 C C . GLN A 1 290 ? 22.570 -2.409 -10.377 1.00 81.12 290 GLN A C 1
ATOM 2259 O O . GLN A 1 290 ? 21.494 -2.028 -9.925 1.00 81.12 290 GLN A O 1
ATOM 2264 N N . GLU A 1 291 ? 22.846 -3.696 -10.563 1.00 83.12 291 GLU A N 1
ATOM 2265 C CA . GLU A 1 291 ? 21.969 -4.755 -10.074 1.00 83.12 291 GLU A CA 1
ATOM 2266 C C . GLU A 1 291 ? 22.164 -4.881 -8.563 1.00 83.12 291 GLU A C 1
ATOM 2268 O O . GLU A 1 291 ? 23.294 -5.041 -8.098 1.00 83.12 291 GLU A O 1
ATOM 2273 N N . THR A 1 292 ? 21.075 -4.742 -7.812 1.00 83.44 292 THR A N 1
ATOM 2274 C CA . THR A 1 292 ? 21.082 -4.713 -6.347 1.00 83.44 292 THR A CA 1
ATOM 2275 C C . THR A 1 292 ? 19.959 -5.605 -5.821 1.00 83.44 292 THR A C 1
ATOM 2277 O O . THR A 1 292 ? 18.895 -5.717 -6.442 1.00 83.44 292 THR A O 1
ATOM 2280 N N . ASP A 1 293 ? 20.189 -6.243 -4.674 1.00 86.69 293 ASP A N 1
ATOM 2281 C CA . ASP A 1 293 ? 19.127 -6.944 -3.958 1.00 86.69 293 ASP A CA 1
ATOM 2282 C C . ASP A 1 293 ? 18.110 -5.935 -3.408 1.00 86.69 293 ASP A C 1
ATOM 2284 O O . ASP A 1 293 ? 18.475 -4.883 -2.876 1.00 86.69 293 ASP A O 1
ATOM 2288 N N . LEU A 1 294 ? 16.818 -6.246 -3.519 1.00 86.38 294 LEU A N 1
ATOM 2289 C CA . LEU A 1 294 ? 15.771 -5.342 -3.045 1.00 86.38 294 LEU A CA 1
ATOM 2290 C C . LEU A 1 294 ? 15.906 -5.059 -1.541 1.00 86.38 294 LEU A C 1
ATOM 2292 O O . LEU A 1 294 ? 15.634 -3.946 -1.101 1.00 86.38 294 LEU A O 1
ATOM 2296 N N . THR A 1 295 ? 16.335 -6.042 -0.750 1.00 86.25 295 THR A N 1
ATOM 2297 C CA . THR A 1 295 ? 16.498 -5.897 0.702 1.00 86.25 295 THR A CA 1
ATOM 2298 C C . THR A 1 295 ? 17.581 -4.879 1.023 1.00 86.25 295 THR A C 1
ATOM 2300 O O . THR A 1 295 ? 17.346 -3.978 1.824 1.00 86.25 295 THR A O 1
ATOM 2303 N N . GLU A 1 296 ? 18.725 -4.959 0.342 1.00 86.56 296 GLU A N 1
ATOM 2304 C CA . GLU A 1 296 ? 19.825 -4.003 0.508 1.00 86.56 296 GLU A CA 1
ATOM 2305 C C . GLU A 1 296 ? 19.377 -2.576 0.158 1.00 86.56 296 GLU A C 1
ATOM 2307 O O . GLU A 1 296 ? 19.682 -1.613 0.862 1.00 86.56 296 GLU A O 1
ATOM 2312 N N . LEU A 1 297 ? 18.596 -2.438 -0.911 1.00 86.56 297 LEU A N 1
ATOM 2313 C CA . LEU A 1 297 ? 18.052 -1.162 -1.360 1.00 86.56 297 LEU A CA 1
ATOM 2314 C C . LEU A 1 297 ? 17.048 -0.566 -0.358 1.00 86.56 297 LEU A C 1
ATOM 2316 O O . LEU A 1 297 ? 17.099 0.630 -0.067 1.00 86.56 297 LEU A O 1
ATOM 2320 N N . LEU A 1 298 ? 16.182 -1.398 0.225 1.00 87.50 298 LEU A N 1
ATOM 2321 C CA . LEU A 1 298 ? 15.245 -0.990 1.275 1.00 87.50 298 LEU A CA 1
ATOM 2322 C C . LEU A 1 298 ? 15.956 -0.601 2.580 1.00 87.50 298 LEU A C 1
ATOM 2324 O O . LEU A 1 298 ? 15.492 0.292 3.287 1.00 87.50 298 LEU A O 1
ATOM 2328 N N . GLU A 1 299 ? 17.078 -1.245 2.907 1.00 86.56 299 GLU A N 1
ATOM 2329 C CA . GLU A 1 299 ? 17.883 -0.910 4.085 1.00 86.56 299 GLU A CA 1
ATOM 2330 C C . GLU A 1 299 ? 18.609 0.431 3.933 1.00 86.56 299 GLU A C 1
ATOM 2332 O O . GLU A 1 299 ? 18.622 1.217 4.881 1.00 86.56 299 GLU A O 1
ATOM 2337 N N . ARG A 1 300 ? 19.141 0.736 2.739 1.00 84.00 300 ARG A N 1
ATOM 2338 C CA . ARG A 1 300 ? 19.770 2.037 2.433 1.00 84.00 300 ARG A CA 1
ATOM 2339 C C . ARG A 1 300 ? 18.795 3.210 2.541 1.00 84.00 300 ARG A C 1
ATOM 2341 O O . ARG A 1 300 ? 19.194 4.301 2.932 1.00 84.00 300 ARG A O 1
ATOM 2348 N N . GLY A 1 301 ? 17.530 2.987 2.187 1.00 72.12 301 GLY A N 1
ATOM 2349 C CA . GLY A 1 301 ? 16.487 4.013 2.203 1.00 72.12 301 GLY A CA 1
ATOM 2350 C C . GLY A 1 301 ? 15.965 4.389 3.584 1.00 72.12 301 GLY A C 1
ATOM 2351 O O . GLY A 1 301 ? 15.291 5.410 3.723 1.00 72.12 301 GLY A O 1
ATOM 2352 N N . ARG A 1 302 ? 16.241 3.586 4.620 1.00 72.69 302 ARG A N 1
ATOM 2353 C CA . ARG A 1 302 ? 15.783 3.915 5.970 1.00 72.69 302 ARG A CA 1
ATOM 2354 C C . ARG A 1 302 ? 16.589 5.105 6.485 1.00 72.69 302 ARG A C 1
ATOM 2356 O O . ARG A 1 302 ? 17.813 4.999 6.560 1.00 72.69 302 ARG A O 1
ATOM 2363 N N . PRO A 1 303 ? 15.943 6.215 6.891 1.00 56.78 303 PRO A N 1
ATOM 2364 C CA . PRO A 1 303 ? 16.661 7.305 7.528 1.00 56.78 303 PRO A CA 1
ATOM 2365 C C . PRO A 1 303 ? 17.376 6.727 8.747 1.00 56.78 303 PRO A C 1
ATOM 2367 O O . PRO A 1 303 ? 16.732 6.180 9.647 1.00 56.78 303 PRO A O 1
ATOM 2370 N N . HIS A 1 304 ? 18.712 6.781 8.748 1.00 45.59 304 HIS A N 1
ATOM 2371 C CA . HIS A 1 304 ? 19.501 6.372 9.899 1.00 45.59 304 HIS A CA 1
ATOM 2372 C C . HIS A 1 304 ? 18.993 7.169 11.094 1.00 45.59 304 HIS A C 1
ATOM 2374 O O . HIS A 1 304 ? 19.212 8.376 11.188 1.00 45.59 304 HIS A O 1
ATOM 2380 N N . SER A 1 305 ? 18.259 6.499 11.983 1.00 42.06 305 SER A N 1
ATOM 2381 C CA . SER A 1 305 ? 17.853 7.089 13.246 1.00 42.06 305 SER A CA 1
ATOM 2382 C C . SER A 1 305 ? 19.148 7.397 13.979 1.00 42.06 305 SER A C 1
ATOM 2384 O O . SER A 1 305 ? 19.852 6.489 14.415 1.00 42.06 305 SER A O 1
ATOM 2386 N N . THR A 1 306 ? 19.519 8.670 14.037 1.00 40.16 306 THR A N 1
ATOM 2387 C CA . THR A 1 306 ? 20.686 9.165 14.760 1.00 40.16 306 THR A CA 1
ATOM 2388 C C . THR A 1 306 ? 20.419 9.053 16.261 1.00 40.16 306 THR A C 1
ATOM 2390 O O . THR A 1 306 ? 20.267 10.038 16.976 1.00 40.16 306 THR A O 1
ATOM 2393 N N . SER A 1 307 ? 20.345 7.823 16.775 1.00 42.56 307 SER A N 1
ATOM 2394 C CA . SER A 1 307 ? 20.372 7.537 18.205 1.00 42.56 307 SER A CA 1
ATOM 2395 C C . SER A 1 307 ? 21.815 7.680 18.687 1.00 42.56 307 SER A C 1
ATOM 2397 O O . SER A 1 307 ? 22.586 6.722 18.710 1.00 42.56 307 SER A O 1
ATOM 2399 N N . GLY A 1 308 ? 22.205 8.910 19.004 1.00 35.59 308 GLY A N 1
ATOM 2400 C CA . GLY A 1 308 ? 23.557 9.221 19.451 1.00 35.59 308 GLY A CA 1
ATOM 2401 C C . GLY A 1 308 ? 23.700 10.659 19.921 1.00 35.59 308 GLY A C 1
ATOM 2402 O O . GLY A 1 308 ? 24.587 11.367 19.456 1.00 35.59 308 GLY A O 1
ATOM 2403 N N . LEU A 1 309 ? 22.831 11.111 20.829 1.00 37.66 309 LEU A N 1
ATOM 2404 C CA . LEU A 1 309 ? 23.153 12.276 21.652 1.00 37.66 309 LEU A CA 1
ATOM 2405 C C . LEU A 1 309 ? 24.236 11.851 22.661 1.00 37.66 309 LEU A C 1
ATOM 2407 O O . LEU A 1 309 ? 23.989 10.928 23.442 1.00 37.66 309 LEU A O 1
ATOM 2411 N N . PRO A 1 310 ? 25.429 12.474 22.671 1.00 44.88 310 PRO A N 1
ATOM 2412 C CA . PRO A 1 310 ? 26.411 12.219 23.712 1.00 44.88 310 PRO A CA 1
ATOM 2413 C C . PRO A 1 310 ? 25.854 12.727 25.044 1.00 44.88 310 PRO A C 1
ATOM 2415 O O . PRO A 1 310 ? 25.408 13.870 25.153 1.00 44.88 310 PRO A O 1
ATOM 2418 N N . GLY A 1 311 ? 25.853 11.846 26.046 1.00 37.09 311 GLY A N 1
ATOM 2419 C CA . GLY A 1 311 ? 25.368 12.132 27.389 1.00 37.09 311 GLY A CA 1
ATOM 2420 C C . GLY A 1 311 ? 26.007 13.396 27.956 1.00 37.09 311 GLY A C 1
ATOM 2421 O O . GLY A 1 311 ? 27.225 13.485 28.105 1.00 37.09 311 GLY A O 1
ATOM 2422 N N . SER A 1 312 ? 25.164 14.373 28.279 1.00 42.28 312 SER A N 1
ATOM 2423 C CA . SER A 1 312 ? 25.543 15.520 29.090 1.00 42.28 312 SER A CA 1
ATOM 2424 C C . SER A 1 312 ? 25.799 15.023 30.512 1.00 42.28 312 SER A C 1
ATOM 2426 O O . SER A 1 312 ? 24.878 14.620 31.221 1.00 42.28 312 SER A O 1
ATOM 2428 N N . SER A 1 313 ? 27.068 14.992 30.912 1.00 40.97 313 SER A N 1
ATOM 2429 C CA . SER A 1 313 ? 27.471 14.778 32.297 1.00 40.97 313 SER A CA 1
ATOM 2430 C C . SER A 1 313 ? 27.064 16.002 33.121 1.00 40.97 313 SER A C 1
ATOM 2432 O O . SER A 1 313 ? 27.730 17.037 33.070 1.00 40.97 313 SER A O 1
ATOM 2434 N N . ALA A 1 314 ? 25.963 15.893 33.862 1.00 46.34 314 ALA A N 1
ATOM 2435 C CA . ALA A 1 314 ? 25.613 16.847 34.902 1.00 46.34 314 ALA A CA 1
ATOM 2436 C C . ALA A 1 314 ? 26.494 16.586 36.132 1.00 46.34 314 ALA A C 1
ATOM 2438 O O . ALA A 1 314 ? 26.452 15.513 36.729 1.00 46.34 314 ALA A O 1
ATOM 2439 N N . THR A 1 315 ? 27.317 17.570 36.477 1.00 50.09 315 THR A N 1
ATOM 2440 C CA . THR A 1 315 ? 28.119 17.603 37.699 1.00 50.09 315 THR A CA 1
ATOM 2441 C C . THR A 1 315 ? 27.197 17.820 38.901 1.00 50.09 315 THR A C 1
ATOM 2443 O O . THR A 1 315 ? 26.497 18.831 38.965 1.00 50.09 315 THR A O 1
ATOM 2446 N N . GLU A 1 316 ? 27.203 16.884 39.852 1.00 44.94 316 GLU A N 1
ATOM 2447 C CA . GLU A 1 316 ? 26.660 17.075 41.200 1.00 44.94 316 GLU A CA 1
ATOM 2448 C C . GLU A 1 316 ? 27.343 18.271 41.880 1.00 44.94 316 GLU A C 1
ATOM 2450 O O . GLU A 1 316 ? 28.571 18.342 41.953 1.00 44.94 316 GLU A O 1
ATOM 2455 N N . VAL A 1 317 ? 26.545 19.190 42.423 1.00 50.62 317 VAL A N 1
ATOM 2456 C CA . VAL A 1 317 ? 26.978 20.115 43.474 1.00 50.62 317 VAL A CA 1
ATOM 2457 C C . VAL A 1 317 ? 26.197 19.739 44.724 1.00 50.62 317 VAL A C 1
ATOM 2459 O O . VAL A 1 317 ? 24.986 19.946 44.796 1.00 50.62 317 VAL A O 1
ATOM 2462 N N . SER A 1 318 ? 26.902 19.134 45.675 1.00 47.81 318 SER A N 1
ATOM 2463 C CA . SER A 1 318 ? 26.404 18.808 47.008 1.00 47.81 318 SER A CA 1
ATOM 2464 C C . SER A 1 318 ? 26.108 20.073 47.818 1.00 47.81 318 SER A C 1
ATOM 2466 O O . SER A 1 318 ? 26.840 21.062 47.727 1.00 47.81 318 SER A O 1
ATOM 2468 N N . LEU A 1 319 ? 25.040 19.997 48.617 1.00 52.06 319 LEU A N 1
ATOM 2469 C CA . LEU A 1 319 ? 24.765 20.869 49.764 1.00 52.06 319 LEU A CA 1
ATOM 2470 C C . LEU A 1 319 ? 25.759 20.618 50.905 1.00 52.06 319 LEU A C 1
ATOM 2472 O O . LEU A 1 319 ? 26.166 19.444 51.076 1.00 52.06 319 LEU A O 1
#

Secondary structure (DSSP, 8-state):
-----PPPP-PPPPPP------------------------PPPTTSTTTTS--SSPEEEEES--TTTHHHHHHHHHHHHHHT-SS--PEEEEES-HHHHHT-SS--SS-EE-HHHHHHHHHHHTT--SSTT-EE--HHHHHHHHHHHHHHHHHHHHS-----HHHHHHHHHHHHHHHHT-TTTS-PPPPPTTHHHHHHHHHHHHHHTTEE-HHHHHHHHHHHHHH-HHHHHHHHHSEEEEE-S---SHHHHHHHHHHHTTPPEEEEEEEE-TTS-TTS---GGGEEEEEEEE-HHHHHHHTS------PPP--PPP---

Foldseek 3Di:
DDDDDDDDDDDDDDDDDDDDDDDDDDDDDDDDDDDDDPDDDDQLLCQVQPDPPQQAEEEEPPDDLQCNQLVLVLVVVSVVVNDPDAPFAEAEEDDQVSNVPHPDDRPHRYDHLLRLLVVVCVVVVLAPDPPEAEADPVSLLVLLLQLVLVVCCVVPVGSDDDSVLSVVLVQCLLCVLVVNNVPPPDDDPPPCSVSSNVSSVVSCVVVNYHYSSRSLVSSVVVCVVPVVVLCVSSRSHYYYYHDADPGPSSLVSVCSSRPPHWYKYWYWDAPPPDDPPDDDDSSRTRTDIDTDHSVVVNVVRPDPPPPDDDDDDDDDDDD